Protein AF-A0A256HQ51-F1 (afdb_monomer)

Foldseek 3Di:
DVVVLVVLVVVLVVLVVVLVVVLVVCVVVVNDPVVSVVSNVVSVVVSVVSVVVSVVVVVVVVVVVVVVVVVVVVVVVVVVVVVVVVVVVVVVVVVVVVVVVPPPDDDDDDDPPDPPPPPADDDPWLLVVLLPPDPVCNVVPHDPLSSLLSQCLLVVVPQWDQDPQATKDWLVSSQVSSCVVPVDHDDSVSSVSSLVVNCRRCPPQWDWDADPVRTIMIHGGNVSVVSSVSVVVVVVVVVPPPDDDDDD

Secondary structure (DSSP, 8-state):
-HHHHHHHHHHHHHHHHHHHHHHHHHHHTT--HHHHHHHHHHHHHHHHHHHHHHHHHHHHHHHHHHHHHHHHHHHHHHHHHHHHHHHHHHHHHHHHHHHHTT---S-----------TT-PPP-SHHHHHHHS-GGGHHHHS-HHHHHHHHHHHTHHHHPEEETTEEEEEHHHHHHHHHHHHTSPPPHHHHHHHHHHHHHHHGGGEEEEE-TTS-EEEEE-HHHHHHHHHHHHHHHHTT--S------

Nearest PDB structures (foldseek):
  9bcx-assembly1_8  TM=3.383E-01  e=1.796E-03  Saccharomyces cerevisiae
  8s0f-assembly1_8  TM=5.352E-01  e=5.233E-02  Homo sapiens
  4hqe-assembly1_A  TM=4.756E-01  e=1.406E-01  Staphylococcus aureus
  7d59-assembly1_O  TM=4.057E-01  e=4.004E-01  Homo sapiens

pLDDT: mean 83.26, std 17.02, range [31.86, 96.69]

Mean predicted aligned error: 18.3 Å

Radius of gyration: 31.79 Å; Cα contacts (8 Å, |Δi|>4): 166; chains: 1; bounding box: 75×50×90 Å

Sequence (248 aa):
MREASTATAETTAALETFIETATDALASLGANETTLSEVEAAGDDLVKTVTTQQDRLEELETRVDTLESELKTERETRAKEAAEDRKRLSDLEACVDDDTETADSQPDVETPSDASTLGVEPPQTPLEDVMRVPEHLVEESLTANQQRARFIAKDAHEYTQQVPAGRAIKSSALRRVLAAGEDATIYTETVSRVIDFLDELGQEAVKIRESQQGERVVVFTDAFVKRVVAYQNHRQRNTVVTEGGVTG

Structure (mmCIF, N/CA/C/O backbone):
data_AF-A0A256HQ51-F1
#
_entry.id   AF-A0A256HQ51-F1
#
loop_
_atom_site.group_PDB
_atom_site.id
_atom_site.type_symbol
_atom_site.label_atom_id
_atom_site.label_alt_id
_atom_site.label_comp_id
_atom_site.label_asym_id
_atom_site.label_entity_id
_atom_site.label_seq_id
_atom_site.pdbx_PDB_ins_code
_atom_site.Cartn_x
_atom_site.Cartn_y
_atom_site.Cartn_z
_atom_site.occupancy
_atom_site.B_iso_or_equiv
_atom_site.auth_seq_id
_atom_site.auth_comp_id
_atom_site.auth_asym_id
_atom_site.auth_atom_id
_atom_site.pdbx_PDB_model_num
ATOM 1 N N . MET A 1 1 ? 4.760 17.618 21.877 1.00 52.81 1 MET A N 1
ATOM 2 C CA . MET A 1 1 ? 5.258 16.675 22.901 1.00 52.81 1 MET A CA 1
ATOM 3 C C . MET A 1 1 ? 4.769 16.934 24.325 1.00 52.81 1 MET A C 1
ATOM 5 O O . MET A 1 1 ? 3.863 16.226 24.737 1.00 52.81 1 MET A O 1
ATOM 9 N N . ARG A 1 2 ? 5.280 17.915 25.096 1.00 57.88 2 ARG A N 1
ATOM 10 C CA . ARG A 1 2 ? 4.851 18.064 26.510 1.00 57.88 2 ARG A CA 1
ATOM 11 C C . ARG A 1 2 ? 3.357 18.358 26.658 1.00 57.88 2 ARG A C 1
ATOM 13 O O . ARG A 1 2 ? 2.746 17.792 27.548 1.00 57.88 2 ARG A O 1
ATOM 20 N N . GLU A 1 3 ? 2.787 19.174 25.771 1.00 61.06 3 GLU A N 1
ATOM 21 C CA . GLU A 1 3 ? 1.383 19.619 25.835 1.00 61.06 3 GLU A CA 1
ATOM 22 C C . GLU A 1 3 ? 0.355 18.525 25.502 1.00 61.06 3 GLU A C 1
ATOM 24 O O . GLU A 1 3 ? -0.687 18.472 26.138 1.00 61.06 3 GLU A O 1
ATOM 29 N N . ALA A 1 4 ? 0.639 17.615 24.562 1.00 61.59 4 ALA A N 1
ATOM 30 C CA . ALA A 1 4 ? -0.300 16.542 24.205 1.00 61.59 4 ALA A CA 1
ATOM 31 C C . ALA A 1 4 ? -0.326 15.427 25.265 1.00 61.59 4 ALA A C 1
ATOM 33 O O . ALA A 1 4 ? -1.396 14.994 25.688 1.00 61.59 4 ALA A O 1
ATOM 34 N N . SER A 1 5 ? 0.847 15.021 25.762 1.00 68.81 5 SER A N 1
ATOM 35 C CA . SER A 1 5 ? 0.950 14.037 26.848 1.00 68.81 5 SER A CA 1
ATOM 36 C C . SER A 1 5 ? 0.381 14.595 28.168 1.00 68.81 5 SER A C 1
ATOM 38 O O . SER A 1 5 ? -0.335 13.893 28.878 1.00 68.81 5 SER A O 1
ATOM 40 N N . THR A 1 6 ? 0.567 15.895 28.457 1.00 77.00 6 THR A N 1
ATOM 41 C CA . THR A 1 6 ? -0.081 16.540 29.623 1.00 77.00 6 THR A CA 1
ATOM 42 C C . THR A 1 6 ? -1.589 16.695 29.462 1.00 77.00 6 THR A C 1
ATOM 44 O O . THR A 1 6 ? -2.307 16.360 30.397 1.00 77.00 6 THR A O 1
ATOM 47 N N . ALA A 1 7 ? -2.092 17.099 28.293 1.00 80.69 7 ALA A N 1
ATOM 48 C CA . ALA A 1 7 ? -3.534 17.187 28.053 1.00 80.69 7 ALA A CA 1
ATOM 49 C C . ALA A 1 7 ? -4.235 15.825 28.207 1.00 80.69 7 ALA A C 1
ATOM 51 O O . ALA A 1 7 ? -5.356 15.745 28.709 1.00 80.69 7 ALA A O 1
ATOM 52 N N . THR A 1 8 ? -3.570 14.738 27.813 1.00 80.75 8 THR A N 1
ATOM 53 C CA . THR A 1 8 ? -4.135 13.385 27.921 1.00 80.75 8 THR A CA 1
ATOM 54 C C . THR A 1 8 ? -4.097 12.878 29.364 1.00 80.75 8 THR A C 1
ATOM 56 O O . THR A 1 8 ? -5.097 12.354 29.847 1.00 80.75 8 THR A O 1
ATOM 59 N N . ALA A 1 9 ? -3.014 13.145 30.101 1.00 84.00 9 ALA A N 1
ATOM 60 C CA . ALA A 1 9 ? -2.943 12.868 31.537 1.00 84.00 9 ALA A CA 1
ATOM 61 C C . ALA A 1 9 ? -4.000 13.654 32.339 1.00 84.00 9 ALA A C 1
ATOM 63 O O . ALA A 1 9 ? -4.650 13.097 33.223 1.00 84.00 9 ALA A O 1
ATOM 64 N N . GLU A 1 10 ? -4.224 14.927 31.998 1.00 88.56 10 GLU A N 1
ATOM 65 C CA . GLU A 1 10 ? -5.300 15.744 32.572 1.00 88.56 10 GLU A CA 1
ATOM 66 C C . GLU A 1 10 ? -6.687 15.174 32.243 1.00 88.56 10 GLU A C 1
ATOM 68 O O . GLU A 1 10 ? -7.572 15.171 33.096 1.00 88.56 10 GLU A O 1
ATOM 73 N N . THR A 1 11 ? -6.867 14.633 31.035 1.00 89.69 11 THR A N 1
ATOM 74 C CA . THR A 1 11 ? -8.123 13.996 30.610 1.00 89.69 11 THR A CA 1
ATOM 75 C C . THR A 1 11 ? -8.395 12.708 31.390 1.00 89.69 11 THR A C 1
ATOM 77 O O . THR A 1 11 ? -9.522 12.497 31.834 1.00 89.69 11 THR A O 1
ATOM 80 N N . THR A 1 12 ? -7.377 11.872 31.611 1.00 91.50 12 THR A N 1
ATOM 81 C CA . THR A 1 12 ? -7.491 10.649 32.422 1.00 91.50 12 THR A CA 1
ATOM 82 C C . THR A 1 12 ? -7.834 10.978 33.875 1.00 91.50 12 THR A C 1
ATOM 84 O O . THR A 1 12 ? -8.784 10.420 34.416 1.00 91.50 12 THR A O 1
ATOM 87 N N . ALA A 1 13 ? -7.154 11.959 34.478 1.00 90.81 13 ALA A N 1
ATOM 88 C CA . ALA A 1 13 ? -7.452 12.401 35.842 1.00 90.81 13 ALA A CA 1
ATOM 89 C C . ALA A 1 13 ? -8.869 13.001 35.973 1.00 90.81 13 ALA A C 1
ATOM 91 O O . ALA A 1 13 ? -9.568 12.777 36.966 1.00 90.81 13 ALA A O 1
ATOM 92 N N . ALA A 1 14 ? -9.324 13.748 34.961 1.00 93.94 14 ALA A N 1
ATOM 93 C CA . ALA A 1 14 ? -10.685 14.277 34.914 1.00 93.94 14 ALA A CA 1
ATOM 94 C C . ALA A 1 14 ? -11.739 13.165 34.775 1.00 93.94 14 ALA A C 1
ATOM 96 O O . ALA A 1 14 ? -12.806 13.263 35.380 1.00 93.94 14 ALA A O 1
ATOM 97 N N . LEU A 1 15 ? -11.441 12.108 34.013 1.00 93.56 15 LEU A N 1
ATOM 98 C CA . LEU A 1 15 ? -12.295 10.926 33.872 1.00 93.56 15 LEU A CA 1
ATOM 99 C C . LEU A 1 15 ? -12.430 10.165 35.190 1.00 93.56 15 LEU A C 1
ATOM 101 O O . LEU A 1 15 ? -13.552 9.875 35.592 1.00 93.56 15 LEU A O 1
ATOM 105 N N . GLU A 1 16 ? -11.323 9.904 35.883 1.00 93.38 16 GLU A N 1
ATOM 106 C CA . GLU A 1 16 ? -11.327 9.248 37.198 1.00 93.38 16 GLU A CA 1
ATOM 107 C C . GLU A 1 16 ? -12.164 10.043 38.210 1.00 93.38 16 GLU A C 1
ATOM 109 O O . GLU A 1 16 ? -13.066 9.498 38.845 1.00 93.38 16 GLU A O 1
ATOM 114 N N . THR A 1 17 ? -11.957 11.364 38.264 1.00 96.06 17 THR A N 1
ATOM 115 C CA . THR A 1 17 ? -12.738 12.266 39.128 1.00 96.06 17 THR A CA 1
ATOM 116 C C . THR A 1 17 ? -14.229 12.252 38.769 1.00 96.06 17 THR A C 1
ATOM 118 O O . THR A 1 17 ? -15.096 12.298 39.645 1.00 96.06 17 THR A O 1
ATOM 121 N N . PHE A 1 18 ? -14.556 12.204 37.474 1.00 95.94 18 PHE A N 1
ATOM 122 C CA . PHE A 1 18 ? -15.938 12.134 37.005 1.00 95.94 18 PHE A CA 1
ATOM 123 C C . PHE A 1 18 ? -16.608 10.817 37.402 1.00 95.94 18 PHE A C 1
ATOM 125 O O . PHE A 1 18 ? -17.752 10.849 37.850 1.00 95.94 18 PHE A O 1
ATOM 132 N N . ILE A 1 19 ? -15.909 9.687 37.264 1.00 95.00 19 ILE A N 1
ATOM 133 C CA . ILE A 1 19 ? -16.411 8.361 37.648 1.00 95.00 19 ILE A CA 1
ATOM 134 C C . ILE A 1 19 ? -16.698 8.336 39.149 1.00 95.00 19 ILE A C 1
ATOM 136 O O . ILE A 1 19 ? -17.813 7.996 39.534 1.00 95.00 19 ILE A O 1
ATOM 140 N N . GLU A 1 20 ? -15.757 8.793 39.978 1.00 94.69 20 GLU A N 1
ATOM 141 C CA . GLU A 1 20 ? -15.936 8.881 41.434 1.00 94.69 20 GLU A CA 1
ATOM 142 C C . GLU A 1 20 ? -17.155 9.749 41.793 1.00 94.69 20 GLU A C 1
ATOM 144 O O . GLU A 1 20 ? -18.063 9.310 42.500 1.00 94.69 20 GLU A O 1
ATOM 149 N N . THR A 1 21 ? -17.260 10.943 41.196 1.00 96.69 21 THR A N 1
ATOM 150 C CA . THR A 1 21 ? -18.388 11.861 41.436 1.00 96.69 21 THR A CA 1
ATOM 151 C C . THR A 1 21 ? -19.729 11.270 40.980 1.00 96.69 21 THR A C 1
ATOM 153 O O . THR A 1 21 ? -20.758 11.469 41.631 1.00 96.69 21 THR A O 1
ATOM 156 N N . ALA A 1 22 ? -19.750 10.566 39.847 1.00 94.06 22 ALA A N 1
ATOM 157 C CA . ALA A 1 22 ? -20.955 9.944 39.308 1.00 94.06 22 ALA A CA 1
ATOM 158 C C . ALA A 1 22 ? -21.416 8.766 40.177 1.00 94.06 22 ALA A C 1
ATOM 160 O O . ALA A 1 22 ? -22.611 8.656 40.464 1.00 94.06 22 ALA A O 1
ATOM 161 N N . THR A 1 23 ? -20.485 7.928 40.636 1.00 94.31 23 THR A N 1
ATOM 162 C CA . THR A 1 23 ? -20.762 6.810 41.545 1.00 94.31 23 THR A CA 1
ATOM 163 C C . THR A 1 23 ? -21.282 7.317 42.893 1.00 94.31 23 THR A C 1
ATOM 165 O O . THR A 1 23 ? -22.325 6.849 43.355 1.00 94.31 23 THR A O 1
ATOM 168 N N . ASP A 1 24 ? -20.661 8.349 43.471 1.00 94.81 24 ASP A N 1
ATOM 169 C CA . ASP A 1 24 ? -21.122 8.987 44.712 1.00 94.81 24 ASP A CA 1
ATOM 170 C C . ASP A 1 24 ? -22.529 9.589 44.573 1.00 94.81 24 ASP A C 1
ATOM 172 O O . ASP A 1 24 ? -23.397 9.418 45.439 1.00 94.81 24 ASP A O 1
ATOM 176 N N . ALA A 1 25 ? -22.795 10.273 43.456 1.00 95.69 25 ALA A N 1
ATOM 177 C CA . ALA A 1 25 ? -24.109 10.837 43.174 1.00 95.69 25 ALA A CA 1
ATOM 178 C C . ALA A 1 25 ? -25.178 9.738 43.056 1.00 95.69 25 ALA A C 1
ATOM 180 O O . ALA A 1 25 ? -26.259 9.865 43.639 1.00 95.69 25 ALA A O 1
ATOM 181 N N . LEU A 1 26 ? -24.879 8.637 42.362 1.00 94.31 26 LEU A N 1
ATOM 182 C CA . LEU A 1 26 ? -25.780 7.489 42.243 1.00 94.31 26 LEU A CA 1
ATOM 183 C C . LEU A 1 26 ? -26.037 6.819 43.598 1.00 94.31 26 LEU A C 1
ATOM 185 O O . LEU A 1 26 ? -27.187 6.489 43.904 1.00 94.31 26 LEU A O 1
ATOM 189 N N . ALA A 1 27 ? -25.009 6.686 44.438 1.00 94.56 27 ALA A N 1
ATOM 190 C CA . ALA A 1 27 ? -25.147 6.145 45.785 1.00 94.56 27 ALA A CA 1
ATOM 191 C C . ALA A 1 27 ? -26.074 7.023 46.644 1.00 94.56 27 ALA A C 1
ATOM 193 O O . ALA A 1 27 ? -26.968 6.513 47.321 1.00 94.56 27 ALA A O 1
ATOM 194 N N . SER A 1 28 ? -25.942 8.352 46.547 1.00 95.94 28 SER A N 1
ATOM 195 C CA . SER A 1 28 ? -26.803 9.306 47.265 1.00 95.94 28 SER A CA 1
ATOM 196 C C . SER A 1 28 ? -28.280 9.249 46.841 1.00 95.94 28 SER A C 1
ATOM 198 O O . SER A 1 28 ? -29.172 9.535 47.643 1.00 95.94 28 SER A O 1
ATOM 200 N N . LEU A 1 29 ? -28.549 8.837 45.598 1.00 96.56 29 LEU A N 1
ATOM 201 C CA . LEU A 1 29 ? -29.894 8.653 45.045 1.00 96.56 29 LEU A CA 1
ATOM 202 C C . LEU A 1 29 ? -30.492 7.272 45.361 1.00 96.56 29 LEU A C 1
ATOM 204 O O . LEU A 1 29 ? -31.630 6.998 44.975 1.00 96.56 29 LEU A O 1
ATOM 208 N N . GLY A 1 30 ? -29.756 6.411 46.069 1.00 95.62 30 GLY A N 1
ATOM 209 C CA . GLY A 1 30 ? -30.204 5.071 46.436 1.00 95.62 30 GLY A CA 1
ATOM 210 C C . GLY A 1 30 ? -30.143 4.067 45.285 1.00 95.62 30 GLY A C 1
ATOM 211 O O . GLY A 1 30 ? -30.943 3.129 45.259 1.00 95.62 30 GLY A O 1
ATOM 212 N N . ALA A 1 31 ? -29.227 4.256 44.327 1.00 95.31 31 ALA A N 1
ATOM 213 C CA . ALA A 1 31 ? -28.924 3.225 43.339 1.00 95.31 31 ALA A CA 1
ATOM 214 C C . ALA A 1 31 ? -28.497 1.924 44.040 1.00 95.31 31 ALA A C 1
ATOM 216 O O . ALA A 1 31 ? -27.878 1.945 45.106 1.00 95.31 31 ALA A O 1
ATOM 217 N N . ASN A 1 32 ? -28.855 0.779 43.456 1.00 96.12 32 ASN A N 1
ATOM 218 C CA . ASN A 1 32 ? -28.445 -0.508 44.008 1.00 96.12 32 ASN A CA 1
ATOM 219 C C . ASN A 1 32 ? -26.954 -0.773 43.725 1.00 96.12 32 ASN A C 1
ATOM 221 O O . ASN A 1 32 ? -26.361 -0.194 42.815 1.00 96.12 32 ASN A O 1
ATOM 225 N N . GLU A 1 33 ? -26.362 -1.678 44.500 1.00 94.38 33 GLU A N 1
ATOM 226 C CA . GLU A 1 33 ? -24.937 -2.023 44.416 1.00 94.38 33 GLU A CA 1
ATOM 227 C C . GLU A 1 33 ? -24.536 -2.556 43.030 1.00 94.38 33 GLU A C 1
ATOM 229 O O . GLU A 1 33 ? -23.438 -2.284 42.555 1.00 94.38 33 GLU A O 1
ATOM 234 N N . THR A 1 34 ? -25.450 -3.240 42.332 1.00 96.06 34 THR A N 1
ATOM 235 C CA . THR A 1 34 ? -25.226 -3.708 40.957 1.00 96.06 34 THR A CA 1
ATOM 236 C C . THR A 1 34 ? -25.018 -2.541 39.992 1.00 96.06 34 THR A C 1
ATOM 238 O O . THR A 1 34 ? -24.062 -2.555 39.227 1.00 96.06 34 THR A O 1
ATOM 241 N N . THR A 1 35 ? -25.857 -1.505 40.053 1.00 94.31 35 THR A N 1
ATOM 242 C CA . THR A 1 35 ? -25.734 -0.323 39.189 1.00 94.31 35 THR A CA 1
ATOM 243 C C . THR A 1 35 ? -24.468 0.476 39.493 1.00 94.31 35 THR A C 1
ATOM 245 O O . THR A 1 35 ? -23.834 0.966 38.565 1.00 94.31 35 THR A O 1
ATOM 248 N N . LEU A 1 36 ? -24.073 0.588 40.766 1.00 94.44 36 LEU A N 1
ATOM 249 C CA . LEU A 1 36 ? -22.817 1.251 41.140 1.00 94.44 36 LEU A CA 1
ATOM 250 C C . LEU A 1 36 ? -21.605 0.493 40.586 1.00 94.44 36 LEU A C 1
ATOM 252 O O . LEU A 1 36 ? -20.754 1.093 39.937 1.00 94.44 36 LEU A O 1
ATOM 256 N N . SER A 1 37 ? -21.587 -0.832 40.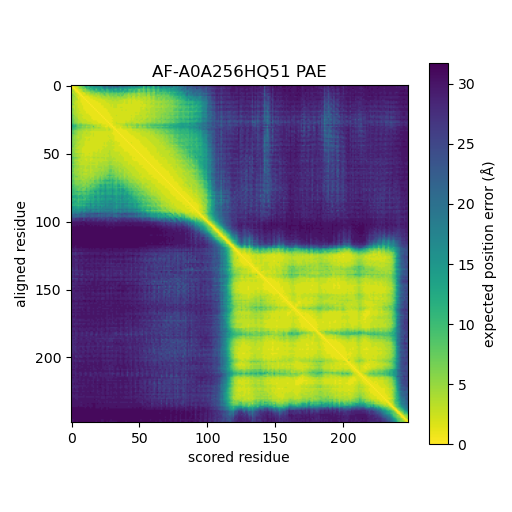752 1.00 94.94 37 SER A N 1
ATOM 257 C CA . SER A 1 37 ? -20.504 -1.682 40.252 1.00 94.94 37 SER A CA 1
ATOM 258 C C . SER A 1 37 ? -20.407 -1.679 38.722 1.00 94.94 37 SER A C 1
ATOM 260 O O . SER A 1 37 ? -19.303 -1.672 38.183 1.00 94.94 37 SER A O 1
ATOM 262 N N . GLU A 1 38 ? -21.536 -1.647 38.007 1.00 95.81 38 GLU A N 1
ATOM 263 C CA . GLU A 1 38 ? -21.547 -1.533 36.542 1.00 95.81 38 GLU A CA 1
ATOM 264 C C . GLU A 1 38 ? -20.974 -0.193 36.058 1.00 95.81 38 GLU A C 1
ATOM 266 O O . GLU A 1 38 ? -20.250 -0.163 35.063 1.00 95.81 38 GLU A O 1
ATOM 271 N N . VAL A 1 39 ? -21.273 0.908 36.757 1.00 94.50 39 VAL A N 1
ATOM 272 C CA . VAL A 1 39 ? -20.764 2.244 36.411 1.00 94.50 39 VAL A CA 1
ATOM 273 C C . VAL A 1 39 ? -19.272 2.369 36.707 1.00 94.50 39 VAL A C 1
ATOM 275 O O . VAL A 1 39 ? -18.542 2.863 35.850 1.00 94.50 39 VAL A O 1
ATOM 278 N N . GLU A 1 40 ? -18.801 1.875 37.855 1.00 93.56 40 GLU A N 1
ATOM 279 C CA . GLU A 1 40 ? -17.365 1.811 38.159 1.00 93.56 40 GLU A CA 1
ATOM 280 C C . GLU A 1 40 ? -16.617 0.958 37.132 1.00 93.56 40 GLU A C 1
ATOM 282 O O . GLU A 1 40 ? -15.634 1.417 36.559 1.00 93.56 40 GLU A O 1
ATOM 287 N N . ALA A 1 41 ? -17.120 -0.240 36.817 1.00 94.69 41 ALA A N 1
ATOM 288 C CA . ALA A 1 41 ? -16.484 -1.120 35.839 1.00 94.69 41 ALA A CA 1
ATOM 289 C C . ALA A 1 41 ? -16.419 -0.487 34.438 1.00 94.69 41 ALA A C 1
ATOM 291 O O . ALA A 1 41 ? -15.386 -0.553 33.770 1.00 94.69 41 ALA A O 1
ATOM 292 N N . ALA A 1 42 ? -17.502 0.161 33.995 1.00 94.88 42 ALA A N 1
ATOM 293 C CA . ALA A 1 42 ? -17.517 0.883 32.725 1.00 94.88 42 ALA A CA 1
ATOM 294 C C . ALA A 1 42 ? -16.554 2.084 32.731 1.00 94.88 42 ALA A C 1
ATOM 296 O O . ALA A 1 42 ? -15.918 2.370 31.714 1.00 94.88 42 ALA A O 1
ATOM 297 N N . GLY A 1 43 ? -16.433 2.771 33.870 1.00 94.75 43 GLY A N 1
ATOM 298 C CA . GLY A 1 43 ? -15.472 3.846 34.085 1.00 94.75 43 GLY A CA 1
ATOM 299 C C . GLY A 1 43 ? -14.025 3.365 33.980 1.00 94.75 43 GLY A C 1
ATOM 300 O O . GLY A 1 43 ? -13.250 3.918 33.199 1.00 94.75 43 GLY A O 1
ATOM 301 N N . ASP A 1 44 ? -13.686 2.291 34.689 1.00 93.00 44 ASP A N 1
ATOM 302 C CA . ASP A 1 44 ? -12.359 1.670 34.662 1.00 93.00 44 ASP A CA 1
ATOM 303 C C . ASP A 1 44 ? -11.963 1.226 33.252 1.00 93.00 44 ASP A C 1
ATOM 305 O O . ASP A 1 44 ? -10.825 1.418 32.818 1.00 93.00 44 ASP A O 1
ATOM 309 N N . ASP A 1 45 ? -12.893 0.630 32.506 1.00 95.81 45 ASP A N 1
ATOM 310 C CA . ASP A 1 45 ? -12.638 0.196 31.134 1.00 95.81 45 ASP A CA 1
ATOM 311 C C . ASP A 1 45 ? -12.438 1.380 30.177 1.00 95.81 45 ASP A C 1
ATOM 313 O O . ASP A 1 45 ? -11.599 1.312 29.267 1.00 95.81 45 ASP A O 1
ATOM 317 N N . LEU A 1 46 ? -13.140 2.493 30.402 1.00 94.38 46 LEU A N 1
ATOM 318 C CA . LEU A 1 46 ? -12.923 3.726 29.651 1.00 94.38 46 LEU A CA 1
ATOM 319 C C . LEU A 1 46 ? -11.547 4.331 29.958 1.00 94.38 46 LEU A C 1
ATOM 321 O O . LEU A 1 46 ? -10.820 4.669 29.022 1.00 94.38 46 LEU A O 1
ATOM 325 N N . VAL A 1 47 ? -11.154 4.396 31.234 1.00 94.12 47 VAL A N 1
ATOM 326 C CA . VAL A 1 47 ? -9.825 4.863 31.664 1.00 94.12 47 VAL A CA 1
ATOM 327 C C . VAL A 1 47 ? -8.724 4.015 31.024 1.00 94.12 47 VAL A C 1
ATOM 329 O O . VAL A 1 47 ? -7.830 4.565 30.382 1.00 94.12 47 VAL A O 1
ATOM 332 N N . LYS A 1 48 ? -8.827 2.679 31.083 1.00 93.56 48 LYS A N 1
ATOM 333 C CA . LYS A 1 48 ? -7.880 1.762 30.414 1.00 93.56 48 LYS A CA 1
ATOM 334 C C . LYS A 1 48 ? -7.800 1.991 28.907 1.00 93.56 48 LYS A C 1
ATOM 336 O O . LYS A 1 48 ? -6.728 1.881 28.312 1.00 93.56 48 LYS A O 1
ATOM 341 N N . THR A 1 49 ? -8.933 2.267 28.264 1.00 93.75 49 THR A N 1
ATOM 342 C CA . THR A 1 49 ? -8.971 2.505 26.817 1.00 93.75 49 THR A CA 1
ATOM 343 C C . THR A 1 49 ? -8.250 3.800 26.463 1.00 93.75 49 THR A C 1
ATOM 345 O O . THR A 1 49 ? -7.461 3.815 25.519 1.00 93.75 49 THR A O 1
ATOM 348 N N . VAL A 1 50 ? -8.491 4.870 27.224 1.00 92.88 50 VAL A N 1
ATOM 349 C CA . VAL A 1 50 ? -7.853 6.175 27.014 1.00 92.88 50 VAL A CA 1
ATOM 350 C C . VAL A 1 50 ? -6.345 6.087 27.240 1.00 92.88 50 VAL A C 1
ATOM 352 O O . VAL A 1 50 ? -5.589 6.549 26.390 1.00 92.88 50 VAL A O 1
ATOM 355 N N . THR A 1 51 ? -5.891 5.418 28.303 1.00 89.50 51 THR A N 1
ATOM 356 C CA . THR A 1 51 ? -4.453 5.227 28.562 1.00 89.50 51 THR A CA 1
ATOM 357 C C . THR A 1 51 ? -3.783 4.373 27.486 1.00 89.50 51 THR A C 1
ATOM 359 O O . THR A 1 51 ? -2.748 4.755 26.952 1.00 89.50 51 THR A O 1
ATOM 362 N N . THR A 1 52 ? -4.421 3.285 27.047 1.00 91.81 52 THR A N 1
ATOM 363 C CA . THR A 1 52 ? -3.903 2.459 25.938 1.00 91.81 52 THR A CA 1
ATOM 364 C C . THR A 1 52 ? -3.800 3.253 24.630 1.00 91.81 52 THR A C 1
ATOM 366 O O . THR A 1 52 ? -2.862 3.079 23.849 1.00 91.81 52 THR A O 1
ATOM 369 N N . GLN A 1 53 ? -4.782 4.114 24.347 1.00 91.38 53 GLN A N 1
ATOM 370 C CA . GLN A 1 53 ? -4.743 4.981 23.169 1.00 91.38 53 GLN A CA 1
ATOM 371 C C . GLN A 1 53 ? -3.643 6.035 23.279 1.00 91.38 53 GLN A C 1
ATOM 373 O O . GLN A 1 53 ? -2.995 6.314 22.272 1.00 91.38 53 GLN A O 1
ATOM 378 N N . GLN A 1 54 ? -3.408 6.574 24.476 1.00 89.69 54 GLN A N 1
ATOM 379 C CA . GLN A 1 54 ? -2.306 7.491 24.741 1.00 89.69 54 GLN A CA 1
ATOM 380 C C . GLN A 1 54 ? -0.957 6.831 24.440 1.00 89.69 54 GLN A C 1
ATOM 382 O O . GLN A 1 54 ? -0.202 7.361 23.628 1.00 89.69 54 GLN A O 1
ATOM 387 N N . ASP A 1 55 ? -0.695 5.650 25.003 1.00 87.88 55 ASP A N 1
ATOM 388 C CA . ASP A 1 55 ? 0.565 4.925 24.790 1.00 87.88 55 ASP A CA 1
ATOM 389 C C . ASP A 1 55 ? 0.819 4.675 23.296 1.00 87.88 55 ASP A C 1
ATOM 391 O O . ASP A 1 55 ? 1.917 4.880 22.776 1.00 87.88 55 ASP A O 1
ATOM 395 N N . ARG A 1 56 ? -0.235 4.294 22.564 1.00 91.56 56 ARG A N 1
ATOM 396 C CA . ARG A 1 56 ? -0.156 4.063 21.119 1.00 91.56 56 ARG A CA 1
ATOM 397 C C . ARG A 1 56 ? 0.109 5.344 20.328 1.00 91.56 56 ARG A C 1
ATOM 399 O O . ARG A 1 56 ? 0.784 5.287 19.300 1.00 91.56 56 ARG A O 1
ATOM 406 N N . LEU A 1 57 ? -0.451 6.477 20.749 1.00 89.38 57 LEU A N 1
ATOM 407 C CA . LEU A 1 57 ? -0.188 7.771 20.118 1.00 89.38 57 LEU A CA 1
ATOM 408 C C . LEU A 1 57 ? 1.260 8.208 20.347 1.00 89.38 57 LEU A C 1
ATOM 410 O O . LEU A 1 57 ? 1.904 8.631 19.390 1.00 89.38 57 LEU A O 1
ATOM 414 N N . GLU A 1 58 ? 1.789 8.037 21.560 1.00 87.81 58 GLU A N 1
ATOM 415 C CA . GLU A 1 58 ? 3.188 8.350 21.883 1.00 87.81 58 GLU A CA 1
ATOM 416 C C . GLU A 1 58 ? 4.169 7.464 21.086 1.00 87.81 58 GLU A C 1
ATOM 418 O O . GLU A 1 58 ? 5.169 7.953 20.546 1.00 87.81 58 GLU A O 1
ATOM 423 N N . GLU A 1 59 ? 3.856 6.174 20.921 1.00 89.88 59 GLU A N 1
ATOM 424 C CA . GLU A 1 59 ? 4.624 5.263 20.061 1.00 89.88 59 GLU A CA 1
ATOM 425 C C . GLU A 1 59 ? 4.582 5.695 18.584 1.00 89.88 59 GLU A C 1
ATOM 427 O O . GLU A 1 59 ? 5.614 5.732 17.905 1.00 89.88 59 GLU A O 1
ATOM 432 N N . LEU A 1 60 ? 3.394 6.041 18.074 1.00 91.56 60 LEU A N 1
ATOM 433 C CA . LEU A 1 60 ? 3.213 6.493 16.693 1.00 91.56 60 LEU A CA 1
ATOM 434 C C . LEU A 1 60 ? 3.954 7.802 16.415 1.00 91.56 60 LEU A C 1
ATOM 436 O O . LEU A 1 60 ? 4.595 7.903 15.373 1.00 91.56 60 LEU A O 1
ATOM 440 N N . GLU A 1 61 ? 3.898 8.774 17.325 1.00 87.75 61 GLU A N 1
ATOM 441 C CA . GLU A 1 61 ? 4.614 10.051 17.201 1.00 87.75 61 GLU A CA 1
ATOM 442 C C . GLU A 1 61 ? 6.130 9.814 17.171 1.00 87.75 61 GLU A C 1
ATOM 444 O O . GLU A 1 61 ? 6.800 10.253 16.240 1.00 87.75 61 GLU A O 1
ATOM 449 N N . THR A 1 62 ? 6.657 8.992 18.086 1.00 90.94 62 THR A N 1
ATOM 450 C CA . THR A 1 62 ? 8.084 8.615 18.099 1.00 90.94 62 THR A CA 1
ATOM 451 C C . THR A 1 62 ? 8.516 7.968 16.780 1.00 90.94 62 THR A C 1
ATOM 453 O O . THR A 1 62 ? 9.603 8.228 16.251 1.00 90.94 62 THR A O 1
ATOM 456 N N . ARG A 1 63 ? 7.656 7.115 16.215 1.00 92.94 63 ARG A N 1
ATOM 457 C CA . ARG A 1 63 ? 7.908 6.478 14.923 1.00 92.94 63 ARG A CA 1
ATOM 458 C C . ARG A 1 63 ? 7.870 7.481 13.771 1.00 92.94 63 ARG A C 1
ATOM 460 O O . ARG A 1 63 ? 8.684 7.354 12.860 1.00 92.94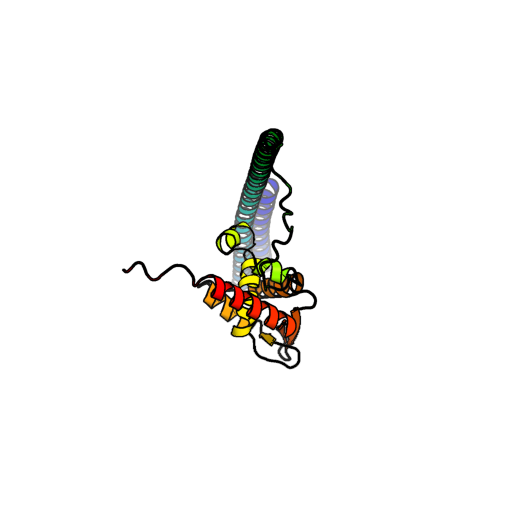 63 ARG A O 1
ATOM 467 N N . VAL A 1 64 ? 6.953 8.448 13.797 1.00 93.12 64 VAL A N 1
ATOM 468 C CA . VAL A 1 64 ? 6.891 9.531 12.804 1.00 93.12 64 VAL A CA 1
ATOM 469 C C . VAL A 1 64 ? 8.173 10.355 12.849 1.00 93.12 64 VAL A C 1
ATOM 471 O O . VAL A 1 64 ? 8.826 10.471 11.816 1.00 93.12 64 VAL A O 1
ATOM 474 N N . ASP A 1 65 ? 8.599 10.811 14.028 1.00 92.62 65 ASP A N 1
ATOM 475 C CA . ASP A 1 65 ? 9.835 11.586 14.197 1.00 92.62 65 ASP A CA 1
ATOM 476 C C . ASP A 1 65 ? 11.064 10.827 13.671 1.00 92.62 65 ASP A C 1
ATOM 478 O O . ASP A 1 65 ? 11.920 11.382 12.975 1.00 92.62 65 ASP A O 1
ATOM 482 N N . THR A 1 66 ? 11.135 9.524 13.960 1.00 93.00 66 THR A N 1
ATOM 483 C CA . THR A 1 66 ? 12.216 8.655 13.472 1.00 93.00 66 THR A CA 1
ATOM 484 C C . THR A 1 66 ? 12.212 8.565 11.946 1.00 93.00 66 THR A C 1
ATOM 486 O O . THR A 1 66 ? 13.244 8.788 11.313 1.00 93.00 66 THR A O 1
ATOM 489 N N . LEU A 1 67 ? 11.052 8.292 11.341 1.00 92.56 67 LEU A N 1
ATOM 490 C CA . LEU A 1 67 ? 10.914 8.179 9.888 1.00 92.56 67 LEU A CA 1
ATOM 491 C C . LEU A 1 67 ? 11.201 9.504 9.175 1.00 92.56 67 LEU A C 1
ATOM 493 O O . LEU A 1 67 ? 11.820 9.508 8.113 1.00 92.56 67 LEU A O 1
ATOM 497 N N . GLU A 1 68 ? 10.778 10.635 9.739 1.00 93.38 68 GLU A N 1
ATOM 498 C CA . GLU A 1 68 ? 11.086 11.957 9.193 1.00 93.38 68 GLU A CA 1
ATOM 499 C C . GLU A 1 68 ? 12.592 12.243 9.225 1.00 93.38 68 GLU A C 1
ATOM 501 O O . GLU A 1 68 ? 13.145 12.762 8.248 1.00 93.38 68 GLU A O 1
ATOM 506 N N . SER A 1 69 ? 13.268 11.854 10.310 1.00 92.38 69 SER A N 1
ATOM 507 C CA . SER A 1 69 ? 14.722 11.958 10.434 1.00 92.38 69 SER A CA 1
ATOM 508 C C . SER A 1 69 ? 15.445 11.089 9.401 1.00 92.38 69 SER A C 1
ATOM 510 O O . SER A 1 69 ? 16.314 11.590 8.687 1.00 92.38 69 SER A O 1
ATOM 512 N N . GLU A 1 70 ? 15.065 9.817 9.265 1.00 92.88 70 GLU A N 1
ATOM 513 C CA . GLU A 1 70 ? 15.631 8.903 8.262 1.00 92.88 70 GLU A CA 1
ATOM 514 C C . GLU A 1 70 ? 15.438 9.435 6.838 1.00 92.88 70 GLU A C 1
ATOM 516 O O . GLU A 1 70 ? 16.378 9.476 6.045 1.00 92.88 70 GLU A O 1
ATOM 521 N N . LEU A 1 71 ? 14.235 9.920 6.523 1.00 92.94 71 LEU A N 1
ATOM 522 C CA . LEU A 1 71 ? 13.905 10.469 5.211 1.00 92.94 71 LEU A CA 1
ATOM 523 C C . LEU A 1 71 ? 14.744 11.716 4.904 1.00 92.94 71 LEU A C 1
ATOM 525 O O . LEU A 1 71 ? 15.229 11.888 3.781 1.00 92.94 71 LEU A O 1
ATOM 529 N N . LYS A 1 72 ? 14.956 12.587 5.895 1.00 94.88 72 LYS A N 1
ATOM 530 C CA . LYS A 1 72 ? 15.849 13.738 5.751 1.00 94.88 72 LYS A CA 1
ATOM 531 C C . LYS A 1 72 ? 17.286 13.295 5.456 1.00 94.88 72 LYS A C 1
ATOM 533 O O . LYS A 1 72 ? 17.880 13.812 4.511 1.00 94.88 72 LYS A O 1
ATOM 538 N N . THR A 1 73 ? 17.816 12.327 6.202 1.00 93.00 73 THR A N 1
ATOM 539 C CA . THR A 1 73 ? 19.165 11.781 5.980 1.00 93.00 73 THR A CA 1
ATOM 540 C C . THR A 1 73 ? 19.311 11.137 4.601 1.00 93.00 73 THR A C 1
ATOM 542 O O . THR A 1 73 ? 20.316 11.358 3.926 1.00 93.00 73 THR A O 1
ATOM 545 N N . GLU A 1 74 ? 18.304 10.402 4.136 1.00 93.31 74 GLU A N 1
ATOM 546 C CA . GLU A 1 74 ? 18.294 9.800 2.798 1.00 93.31 74 GLU A CA 1
ATOM 547 C C . GLU A 1 74 ? 18.318 10.875 1.703 1.00 93.31 74 GLU A C 1
ATOM 549 O O . GLU A 1 74 ? 19.101 10.800 0.757 1.00 93.31 74 GLU A O 1
ATOM 554 N N . ARG A 1 75 ? 17.507 11.934 1.843 1.00 92.69 75 ARG A N 1
ATOM 555 C CA . ARG A 1 75 ? 17.508 13.062 0.896 1.00 92.69 75 ARG A CA 1
ATOM 556 C C . ARG A 1 75 ? 18.858 13.772 0.847 1.00 92.69 75 ARG A C 1
ATOM 558 O O . ARG A 1 75 ? 19.304 14.134 -0.239 1.00 92.69 75 ARG A O 1
ATOM 565 N N . GLU A 1 76 ? 19.496 13.980 1.996 1.00 92.31 76 GLU A N 1
ATOM 566 C CA . GLU A 1 76 ? 20.831 14.582 2.075 1.00 92.31 76 GLU A CA 1
ATOM 567 C C . GLU A 1 76 ? 21.890 13.682 1.424 1.00 92.31 76 GLU A C 1
ATOM 569 O O . GLU A 1 76 ? 22.708 14.167 0.639 1.00 92.31 76 GLU A O 1
ATOM 574 N N . THR A 1 77 ? 21.828 12.373 1.679 1.00 92.38 77 THR A N 1
ATOM 575 C CA . THR A 1 77 ? 22.728 11.380 1.076 1.00 92.38 77 THR A CA 1
ATOM 576 C C . THR A 1 77 ? 22.580 11.361 -0.439 1.00 92.38 77 THR A C 1
ATOM 578 O O . THR A 1 77 ? 23.565 11.571 -1.143 1.00 92.38 77 THR A O 1
ATOM 581 N N . ARG A 1 78 ? 21.353 11.263 -0.962 1.00 89.56 78 ARG A N 1
ATOM 582 C CA . ARG A 1 78 ? 21.123 11.291 -2.414 1.00 89.56 78 ARG A CA 1
ATOM 583 C C . ARG A 1 78 ? 21.525 12.600 -3.063 1.00 89.56 78 ARG A C 1
ATOM 585 O O . ARG A 1 78 ? 22.032 12.596 -4.179 1.00 89.56 78 ARG A O 1
ATOM 592 N N . ALA A 1 79 ? 21.301 13.733 -2.399 1.00 93.12 79 ALA A N 1
ATOM 593 C CA . ALA A 1 79 ? 21.743 15.021 -2.922 1.00 93.12 79 ALA A CA 1
ATOM 594 C C . ALA A 1 79 ? 23.274 15.079 -3.037 1.00 93.12 79 ALA A C 1
ATOM 596 O O . ALA A 1 79 ? 23.795 15.627 -4.012 1.00 93.12 79 ALA A O 1
ATOM 597 N N . LYS A 1 80 ? 23.984 14.494 -2.064 1.00 93.62 80 LYS A N 1
ATOM 598 C CA . LYS A 1 80 ? 25.442 14.380 -2.068 1.00 93.62 80 LYS A CA 1
ATOM 599 C C . LYS A 1 80 ? 25.930 13.426 -3.158 1.00 93.62 80 LYS A C 1
ATOM 601 O O . LYS A 1 80 ? 26.765 13.834 -3.958 1.00 93.62 80 LYS A O 1
ATOM 606 N N . GLU A 1 81 ? 25.378 12.221 -3.240 1.00 92.75 81 GLU A N 1
ATOM 607 C CA . GLU A 1 81 ? 25.716 11.233 -4.275 1.00 92.75 81 GLU A CA 1
ATOM 608 C C . GLU A 1 81 ? 25.465 11.796 -5.675 1.00 92.75 81 GLU A C 1
ATOM 610 O O . GLU A 1 81 ? 26.370 11.827 -6.501 1.00 92.75 81 GLU A O 1
ATOM 615 N N . ALA A 1 82 ? 24.300 12.406 -5.911 1.00 92.62 82 ALA A N 1
ATOM 616 C CA . ALA A 1 82 ? 23.985 13.034 -7.192 1.00 92.62 82 ALA A CA 1
ATOM 617 C C . ALA A 1 82 ? 24.903 14.223 -7.535 1.00 92.62 82 ALA A C 1
ATOM 619 O O . ALA A 1 82 ? 25.028 14.597 -8.704 1.00 92.62 82 ALA A O 1
ATOM 620 N N . ALA A 1 83 ? 25.504 14.890 -6.547 1.00 91.75 83 ALA A N 1
ATOM 621 C CA . ALA A 1 83 ? 26.515 15.917 -6.792 1.00 91.75 83 ALA A CA 1
ATOM 622 C C . ALA A 1 83 ? 27.881 15.297 -7.125 1.00 91.75 83 ALA A C 1
ATOM 624 O O . ALA A 1 83 ? 28.558 15.777 -8.034 1.00 91.75 83 ALA A O 1
ATOM 625 N N . GLU A 1 84 ? 28.270 14.229 -6.426 1.00 92.88 84 GLU A N 1
ATOM 626 C CA . GLU A 1 84 ? 29.503 13.482 -6.695 1.00 92.88 84 GLU A CA 1
ATOM 627 C C . GLU A 1 84 ? 29.473 12.813 -8.073 1.00 92.88 84 GLU A C 1
ATOM 629 O O . GLU A 1 84 ? 30.442 12.926 -8.823 1.00 92.88 84 GLU A O 1
ATOM 634 N N . ASP A 1 85 ? 28.349 12.209 -8.453 1.00 91.31 85 ASP A N 1
ATOM 635 C CA . ASP A 1 85 ? 28.169 11.580 -9.760 1.00 91.31 85 ASP A CA 1
ATOM 636 C C . ASP A 1 85 ? 28.198 12.607 -10.889 1.00 91.31 85 ASP A C 1
ATOM 638 O O . ASP A 1 85 ? 28.903 12.407 -11.876 1.00 91.31 85 ASP A O 1
ATOM 642 N N . ARG A 1 86 ? 27.525 13.757 -10.728 1.00 92.00 86 ARG A N 1
ATOM 643 C CA . ARG A 1 86 ? 27.615 14.862 -11.699 1.00 92.00 86 ARG A CA 1
ATOM 644 C C . ARG A 1 86 ? 29.042 15.370 -11.861 1.00 92.00 86 ARG A C 1
ATOM 646 O O . ARG A 1 86 ? 29.446 15.688 -12.975 1.00 92.00 86 ARG A O 1
ATOM 653 N N . LYS A 1 87 ? 29.809 15.435 -10.771 1.00 92.50 87 LYS A N 1
ATOM 654 C CA . LYS A 1 87 ? 31.223 15.809 -10.835 1.00 92.50 87 LYS A CA 1
ATOM 655 C C . LYS A 1 87 ? 32.036 14.768 -11.605 1.00 92.50 87 LYS A C 1
ATOM 657 O O . LYS A 1 87 ? 32.762 15.142 -12.512 1.00 92.50 87 LYS A O 1
ATOM 662 N N . ARG A 1 88 ? 31.888 13.477 -11.286 1.00 90.06 88 ARG A N 1
ATOM 663 C CA . ARG A 1 88 ? 32.589 12.391 -11.995 1.00 90.06 88 ARG A CA 1
ATOM 664 C C . ARG A 1 88 ? 32.247 12.364 -13.478 1.00 90.06 88 ARG A C 1
ATOM 666 O O . ARG A 1 88 ? 33.139 12.170 -14.291 1.00 90.06 88 ARG A O 1
ATOM 673 N N . LEU A 1 89 ? 30.976 12.567 -13.816 1.00 92.38 89 LEU A N 1
ATOM 674 C CA . LEU A 1 89 ? 30.519 12.634 -15.197 1.00 92.38 89 LEU A CA 1
ATOM 675 C C . LEU A 1 89 ? 31.172 13.812 -15.927 1.00 92.38 89 LEU A C 1
ATOM 677 O O . LEU A 1 89 ? 31.751 13.604 -16.981 1.00 92.38 89 LEU A O 1
ATOM 681 N N . SER A 1 90 ? 31.185 15.003 -15.319 1.00 90.94 90 SER A N 1
ATOM 682 C CA . SER A 1 90 ? 31.869 16.172 -15.886 1.00 90.94 90 SER A CA 1
ATOM 683 C C . SER A 1 90 ? 33.383 15.971 -16.029 1.00 90.94 90 SER A C 1
ATOM 685 O O . SER A 1 90 ? 33.956 16.418 -17.018 1.00 90.94 90 SER A O 1
ATOM 687 N N . ASP A 1 91 ? 34.038 15.319 -15.063 1.00 88.31 91 ASP A N 1
ATOM 688 C CA . ASP A 1 91 ? 35.474 15.017 -15.123 1.00 88.31 91 ASP A CA 1
ATOM 689 C C . ASP A 1 91 ? 35.775 14.003 -16.251 1.00 88.31 91 ASP A C 1
ATOM 691 O O . ASP A 1 91 ? 36.779 14.130 -16.952 1.00 88.31 91 ASP A O 1
ATOM 695 N N . LEU A 1 92 ? 34.897 13.011 -16.455 1.00 87.81 92 LEU A N 1
ATOM 696 C CA . LEU A 1 92 ? 34.995 12.046 -17.555 1.00 87.81 92 LEU A CA 1
ATOM 697 C C . LEU A 1 92 ? 34.735 12.695 -18.916 1.00 87.81 92 LEU A C 1
ATOM 699 O O . LEU A 1 92 ? 35.482 12.427 -19.850 1.00 87.81 92 LEU A O 1
ATOM 703 N N . GLU A 1 93 ? 33.717 13.549 -19.028 1.00 85.81 93 GLU A N 1
ATOM 704 C CA . GLU A 1 93 ? 33.428 14.313 -20.249 1.00 85.81 93 GLU A CA 1
ATOM 705 C C . GLU A 1 93 ? 34.629 15.183 -20.644 1.00 85.81 93 GLU A C 1
ATOM 707 O O . GLU A 1 93 ? 35.063 15.132 -21.789 1.00 85.81 93 GLU A O 1
ATOM 712 N N . ALA A 1 94 ? 35.245 15.885 -19.686 1.00 82.81 94 ALA A N 1
ATOM 713 C CA . ALA A 1 94 ? 36.448 16.676 -19.942 1.00 82.81 94 ALA A CA 1
ATOM 714 C C . ALA A 1 94 ? 37.654 15.821 -20.381 1.00 82.81 94 ALA A C 1
ATOM 716 O O . ALA A 1 94 ? 38.431 16.253 -21.227 1.00 82.81 94 ALA A O 1
ATOM 717 N N . CYS A 1 95 ? 37.819 14.615 -19.826 1.00 77.81 95 CYS A N 1
ATOM 718 C CA . CYS A 1 95 ? 38.878 13.689 -20.239 1.00 77.81 95 CYS A CA 1
ATOM 719 C C . CYS A 1 95 ? 38.653 13.154 -21.661 1.00 77.81 95 CYS A C 1
ATOM 721 O O . CYS A 1 95 ? 39.606 13.031 -22.424 1.00 77.81 95 CYS A O 1
ATOM 723 N N . VAL A 1 96 ? 37.403 12.843 -22.018 1.00 76.81 96 VAL A N 1
ATOM 724 C CA . VAL A 1 96 ? 37.042 12.399 -23.371 1.00 76.81 96 VAL A CA 1
ATOM 725 C C . VAL A 1 96 ? 37.274 13.518 -24.384 1.00 76.81 96 VAL A C 1
ATOM 727 O O . VAL A 1 96 ? 37.837 13.251 -25.441 1.00 76.81 96 VAL A O 1
ATOM 730 N N . ASP A 1 97 ? 36.907 14.760 -24.057 1.00 69.31 97 ASP A N 1
ATOM 731 C CA . ASP A 1 97 ? 37.155 15.908 -24.935 1.00 69.31 97 ASP A CA 1
ATOM 732 C C . ASP A 1 97 ? 38.667 16.131 -25.173 1.00 69.31 97 ASP A C 1
ATOM 734 O O . ASP A 1 97 ? 39.081 16.327 -26.317 1.00 69.31 97 ASP A O 1
ATOM 738 N N . ASP A 1 98 ? 39.514 16.008 -24.142 1.00 61.00 98 ASP A N 1
ATOM 739 C CA . ASP A 1 98 ? 40.982 16.149 -24.263 1.00 61.00 98 ASP A CA 1
ATOM 740 C C . ASP A 1 98 ? 41.619 15.009 -25.097 1.00 61.00 98 ASP A C 1
ATOM 742 O O . ASP A 1 98 ? 42.497 15.242 -25.933 1.00 61.00 98 ASP A O 1
ATOM 746 N N . ASP A 1 99 ? 41.113 13.775 -24.965 1.00 57.25 99 ASP A N 1
ATOM 747 C CA . ASP A 1 99 ? 41.525 12.635 -25.800 1.00 57.25 99 ASP A CA 1
ATOM 748 C C . ASP A 1 99 ? 41.040 12.765 -27.263 1.00 57.25 99 ASP A C 1
ATOM 750 O O . ASP A 1 99 ? 41.658 12.211 -28.178 1.00 57.25 99 ASP A O 1
ATOM 754 N N . THR A 1 100 ? 39.972 13.530 -27.529 1.00 52.75 100 THR A N 1
ATOM 755 C CA . THR A 1 100 ? 39.509 13.800 -28.904 1.00 52.75 100 THR A CA 1
ATOM 756 C C . THR A 1 100 ? 40.291 14.895 -29.632 1.00 52.75 100 THR A C 1
ATOM 758 O O . THR A 1 100 ? 40.341 14.859 -30.862 1.00 52.75 100 THR A O 1
ATOM 761 N N . GLU A 1 101 ? 40.992 15.802 -28.936 1.00 50.75 101 GLU A N 1
ATOM 762 C CA . GLU A 1 101 ? 41.874 16.788 -29.594 1.00 50.75 101 GLU A CA 1
ATOM 763 C C . GLU A 1 101 ? 43.211 16.190 -30.088 1.00 50.75 101 GLU A C 1
ATOM 765 O O . GLU A 1 101 ? 43.916 16.815 -30.883 1.00 50.75 101 GLU A O 1
ATOM 770 N N . THR A 1 102 ? 43.562 14.955 -29.703 1.00 47.34 102 THR A N 1
ATOM 771 C CA . THR A 1 102 ? 44.757 14.247 -30.217 1.00 47.34 102 THR A CA 1
ATOM 772 C C . THR A 1 102 ? 44.467 13.200 -31.298 1.00 47.34 102 THR A C 1
ATOM 774 O O . THR A 1 102 ? 45.401 12.589 -31.825 1.00 47.34 102 THR A O 1
ATOM 777 N N . ALA A 1 103 ? 43.206 13.039 -31.709 1.00 44.97 103 ALA A N 1
ATOM 778 C CA . ALA A 1 103 ? 42.785 12.088 -32.739 1.00 44.97 103 ALA A CA 1
ATOM 779 C C . ALA A 1 103 ? 42.505 12.744 -34.107 1.00 44.97 103 ALA A C 1
ATOM 781 O O . ALA A 1 103 ? 41.690 12.253 -34.883 1.00 44.97 103 ALA A O 1
ATOM 782 N N . ASP A 1 104 ? 43.197 13.832 -34.449 1.00 42.75 104 ASP A N 1
ATOM 783 C CA . ASP A 1 104 ? 43.085 14.455 -35.771 1.00 42.75 104 ASP A CA 1
ATOM 784 C C . ASP A 1 104 ? 44.032 13.769 -36.771 1.00 42.75 104 ASP A C 1
ATOM 786 O O . ASP A 1 104 ? 45.104 14.281 -37.092 1.00 42.75 104 ASP A O 1
ATOM 790 N N . SER A 1 105 ? 43.693 12.538 -37.185 1.00 47.50 105 SER A N 1
ATOM 791 C CA . SER A 1 105 ? 44.096 11.899 -38.458 1.00 47.50 105 SER A CA 1
ATOM 792 C C . SER A 1 105 ? 43.671 10.426 -38.508 1.00 47.50 105 SER A C 1
ATOM 794 O O . SER A 1 105 ? 44.498 9.542 -38.302 1.00 47.50 105 SER A O 1
ATOM 796 N N . GLN A 1 106 ? 42.421 10.135 -38.872 1.00 39.81 106 GLN A N 1
ATOM 797 C CA . GLN A 1 106 ? 42.081 8.961 -39.692 1.00 39.81 106 GLN A CA 1
ATOM 798 C C . GLN A 1 106 ? 40.690 9.143 -40.333 1.00 39.81 106 GLN A C 1
ATOM 800 O O . GLN A 1 106 ? 39.852 9.839 -39.769 1.00 39.81 106 GLN A O 1
ATOM 805 N N . PRO A 1 107 ? 40.469 8.616 -41.553 1.00 41.91 107 PRO A N 1
ATOM 806 C CA . PRO A 1 107 ? 39.389 9.058 -42.427 1.00 41.91 107 PRO A CA 1
ATOM 807 C C . PRO A 1 107 ? 38.027 8.534 -41.972 1.00 41.91 107 PRO A C 1
ATOM 809 O O . PRO A 1 107 ? 37.942 7.425 -41.445 1.00 41.91 10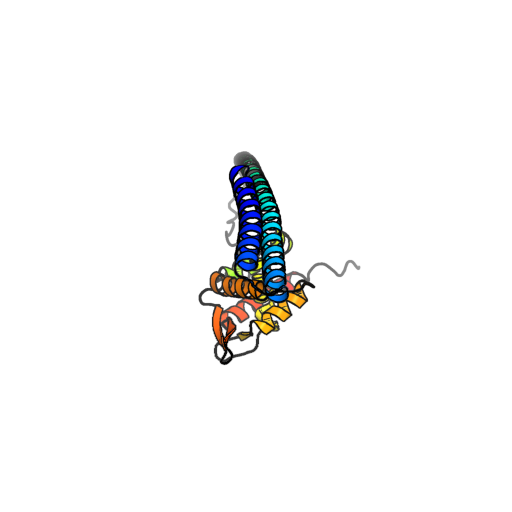7 PRO A O 1
ATOM 812 N N . ASP A 1 108 ? 36.998 9.339 -42.256 1.00 44.53 108 ASP A N 1
ATOM 813 C CA . ASP A 1 108 ? 35.565 9.056 -42.136 1.00 44.53 108 ASP A CA 1
ATOM 814 C C . ASP A 1 108 ? 35.232 7.564 -42.240 1.00 44.53 108 ASP A C 1
ATOM 816 O O . ASP A 1 108 ? 35.188 6.974 -43.324 1.00 44.53 108 ASP A O 1
ATOM 820 N N . VAL A 1 109 ? 34.935 6.966 -41.090 1.00 39.12 109 VAL A N 1
ATOM 821 C CA . VAL A 1 109 ? 34.023 5.833 -41.031 1.00 39.12 109 VAL A CA 1
ATOM 822 C C . VAL A 1 109 ? 32.742 6.395 -40.450 1.00 39.12 109 VAL A C 1
ATOM 824 O O . VAL A 1 109 ? 32.675 6.715 -39.267 1.00 39.12 109 VAL A O 1
ATOM 827 N N . GLU A 1 110 ? 31.749 6.565 -41.318 1.00 40.16 110 GLU A N 1
ATOM 828 C CA . GLU A 1 110 ? 30.369 6.858 -40.953 1.00 40.16 110 GLU A CA 1
ATOM 829 C C . GLU A 1 110 ? 29.944 5.916 -39.819 1.00 40.16 110 GLU A C 1
ATOM 831 O O . GLU A 1 110 ? 29.741 4.720 -40.031 1.00 40.16 110 GLU A O 1
ATOM 836 N N . THR A 1 111 ? 29.828 6.438 -38.602 1.00 36.75 111 THR A N 1
ATOM 837 C CA . THR A 1 111 ? 29.185 5.724 -37.502 1.00 36.75 111 THR A CA 1
ATOM 838 C C . THR A 1 111 ? 27.679 5.819 -37.735 1.00 36.75 111 THR A C 1
ATOM 840 O O . THR A 1 111 ? 27.127 6.916 -37.600 1.00 36.75 111 THR A O 1
ATOM 843 N N . PRO A 1 112 ? 26.959 4.731 -38.075 1.00 40.09 112 PRO A N 1
ATOM 844 C CA . PRO A 1 112 ? 25.515 4.783 -38.031 1.00 40.09 112 PRO A CA 1
ATOM 845 C C . PRO A 1 112 ? 25.120 4.839 -36.554 1.00 40.09 112 PRO A C 1
ATOM 847 O O . PRO A 1 112 ? 25.264 3.872 -35.804 1.00 40.09 112 PRO A O 1
ATOM 850 N N . SER A 1 113 ? 24.642 6.009 -36.139 1.00 41.28 113 SER A N 1
ATOM 851 C CA . SER A 1 113 ? 23.836 6.187 -34.937 1.00 41.28 113 SER A CA 1
ATOM 852 C C . SER A 1 113 ? 22.529 5.422 -35.127 1.00 41.28 113 SER A C 1
ATOM 854 O O . SER A 1 113 ? 21.527 5.967 -35.581 1.00 41.28 113 SER A O 1
ATOM 856 N N . ASP A 1 114 ? 22.573 4.123 -34.860 1.00 36.28 114 ASP A N 1
ATOM 857 C CA . ASP A 1 114 ? 21.387 3.309 -34.661 1.00 36.28 114 ASP A CA 1
ATOM 858 C C . ASP A 1 114 ? 21.774 2.097 -33.809 1.00 36.28 114 ASP A C 1
ATOM 860 O O . ASP A 1 114 ? 21.991 0.987 -34.290 1.00 36.28 114 ASP A O 1
ATOM 864 N N . ALA A 1 115 ? 21.841 2.296 -32.491 1.00 40.06 115 ALA A N 1
ATOM 865 C CA . ALA A 1 115 ? 21.725 1.193 -31.541 1.00 40.06 115 ALA A CA 1
ATOM 866 C C . ALA A 1 115 ? 20.260 0.713 -31.450 1.00 40.06 115 ALA A C 1
ATOM 868 O O . ALA A 1 115 ? 19.764 0.367 -30.379 1.00 40.06 115 ALA A O 1
ATOM 869 N N . SER A 1 116 ? 19.554 0.663 -32.582 1.00 39.47 116 SER A N 1
ATOM 870 C CA . SER A 1 116 ? 18.467 -0.280 -32.776 1.00 39.47 116 SER A CA 1
ATOM 871 C C . SER A 1 116 ? 19.091 -1.668 -32.727 1.00 39.47 116 SER A C 1
ATOM 873 O O . SER A 1 116 ? 19.719 -2.139 -33.674 1.00 39.47 116 SER A O 1
ATOM 875 N N . THR A 1 117 ? 18.940 -2.335 -31.586 1.00 42.22 117 THR A N 1
ATOM 876 C CA . THR A 1 117 ? 19.123 -3.782 -31.504 1.00 42.22 117 THR A CA 1
ATOM 877 C C . THR A 1 117 ? 18.285 -4.408 -32.616 1.00 42.22 117 THR A C 1
ATOM 879 O O . THR A 1 117 ? 17.056 -4.367 -32.580 1.00 42.22 117 THR A O 1
ATOM 882 N N . LEU A 1 118 ? 18.965 -4.920 -33.646 1.00 42.69 118 LEU A N 1
ATOM 883 C CA . LEU A 1 118 ? 18.370 -5.524 -34.835 1.00 42.69 118 LEU A CA 1
ATOM 884 C C . LEU A 1 118 ? 17.251 -6.501 -34.429 1.00 42.69 118 LEU A C 1
ATOM 886 O O . LEU A 1 118 ? 17.514 -7.598 -33.940 1.00 42.69 118 LEU A O 1
ATOM 890 N N . GLY A 1 119 ? 15.998 -6.084 -34.636 1.00 51.72 119 GLY A N 1
ATOM 891 C CA . GLY A 1 119 ? 14.812 -6.939 -34.552 1.00 51.72 119 GLY A CA 1
ATOM 892 C C . GLY A 1 119 ? 13.861 -6.733 -33.367 1.00 51.72 119 GLY A C 1
ATOM 893 O O . GLY A 1 119 ? 12.857 -7.438 -33.323 1.00 51.72 119 GLY A O 1
ATOM 894 N N . VAL A 1 120 ? 14.103 -5.804 -32.436 1.00 58.94 120 VAL A N 1
ATOM 895 C CA . VAL A 1 120 ? 13.162 -5.538 -31.327 1.00 58.94 120 VAL A CA 1
ATOM 896 C C . VAL A 1 120 ? 12.409 -4.230 -31.571 1.00 58.94 120 VAL A C 1
ATOM 898 O O . VAL A 1 120 ? 13.015 -3.164 -31.604 1.00 58.94 120 VAL A O 1
ATOM 901 N N . GLU A 1 121 ? 11.083 -4.300 -31.726 1.00 70.19 121 GLU A N 1
ATOM 902 C CA . GLU A 1 121 ? 10.233 -3.105 -31.859 1.00 70.19 121 GLU A CA 1
ATOM 903 C C . GLU A 1 121 ? 10.432 -2.135 -30.672 1.00 70.19 121 GLU A C 1
ATOM 905 O O . GLU A 1 121 ? 10.598 -2.584 -29.528 1.00 70.19 121 GLU A O 1
ATOM 910 N N . PRO A 1 122 ? 10.411 -0.807 -30.896 1.00 74.69 122 PRO A N 1
ATOM 911 C CA . PRO A 1 122 ? 10.523 0.174 -29.819 1.00 74.69 122 PRO A CA 1
ATOM 912 C C . PRO A 1 122 ? 9.351 0.050 -28.827 1.00 74.69 122 PRO A C 1
ATOM 914 O O . PRO A 1 122 ? 8.266 -0.398 -29.211 1.00 74.69 122 PRO A O 1
ATOM 917 N N . PRO A 1 123 ? 9.564 0.410 -27.548 1.00 83.25 123 PRO A N 1
ATOM 918 C CA . PRO A 1 123 ? 8.522 0.315 -26.537 1.00 83.25 123 PRO A CA 1
ATOM 919 C C . PRO A 1 123 ? 7.413 1.320 -26.852 1.00 83.25 123 PRO A C 1
ATOM 921 O O . PRO A 1 123 ? 7.683 2.464 -27.211 1.00 83.25 123 PRO A O 1
ATOM 924 N N . GLN A 1 124 ? 6.159 0.887 -26.745 1.00 87.31 124 GLN A N 1
ATOM 925 C CA . GLN A 1 124 ? 4.999 1.745 -27.021 1.00 87.31 124 GLN A CA 1
ATOM 926 C C . GLN A 1 124 ? 4.355 2.313 -25.757 1.00 87.31 124 GLN A C 1
ATOM 928 O O . GLN A 1 124 ? 3.517 3.206 -25.849 1.00 87.31 124 GLN A O 1
ATOM 933 N N . THR A 1 125 ? 4.704 1.779 -24.588 1.00 89.62 125 THR A N 1
ATOM 934 C CA . THR A 1 125 ? 4.138 2.199 -23.304 1.00 89.62 125 THR A CA 1
ATOM 935 C C . THR A 1 125 ? 5.232 2.288 -22.243 1.00 89.62 125 THR A C 1
ATOM 937 O O . THR A 1 125 ? 6.175 1.494 -22.294 1.00 89.62 125 THR A O 1
ATOM 940 N N . PRO A 1 126 ? 5.091 3.172 -21.238 1.00 90.75 126 PRO A N 1
ATOM 941 C CA . PRO A 1 126 ? 5.993 3.209 -20.085 1.00 90.75 126 PRO A CA 1
ATOM 942 C C . PRO A 1 126 ? 6.130 1.855 -19.373 1.00 90.75 126 PRO A C 1
ATOM 944 O O . PRO A 1 126 ? 7.180 1.535 -18.820 1.00 90.75 126 PRO A O 1
ATOM 947 N N . LEU A 1 127 ? 5.088 1.016 -19.407 1.00 91.31 127 LEU A N 1
ATOM 948 C CA . LEU A 1 127 ? 5.149 -0.340 -18.863 1.00 91.31 127 LEU A CA 1
ATOM 949 C C . LEU A 1 127 ? 6.170 -1.213 -19.609 1.00 91.31 127 LEU A C 1
ATOM 951 O O . LEU A 1 127 ? 6.874 -2.002 -18.980 1.00 91.31 127 LEU A O 1
ATOM 955 N N . GLU A 1 128 ? 6.296 -1.052 -20.928 1.00 89.94 128 GLU A N 1
ATOM 956 C CA . GLU A 1 128 ? 7.304 -1.752 -21.732 1.00 89.94 128 GLU A CA 1
ATOM 957 C C . GLU A 1 128 ? 8.724 -1.259 -21.429 1.00 89.94 128 GLU A C 1
ATOM 959 O O . GLU A 1 128 ? 9.651 -2.070 -21.447 1.00 89.94 128 GLU A O 1
ATOM 964 N N . ASP A 1 129 ? 8.902 0.019 -21.088 1.00 89.38 129 ASP A N 1
ATOM 965 C CA . ASP A 1 129 ? 10.194 0.556 -20.638 1.00 89.38 129 ASP A CA 1
ATOM 966 C C . ASP A 1 129 ? 10.612 -0.056 -19.301 1.00 89.38 129 ASP A C 1
ATOM 968 O O . ASP A 1 129 ? 11.719 -0.582 -19.163 1.00 89.38 129 ASP A O 1
ATOM 972 N N . VAL A 1 130 ? 9.690 -0.095 -18.335 1.00 89.62 130 VAL A N 1
ATOM 973 C CA . VAL A 1 130 ? 9.910 -0.729 -17.027 1.00 89.62 130 VAL A CA 1
ATOM 974 C C . VAL A 1 130 ? 10.265 -2.216 -17.181 1.00 89.62 130 VAL A C 1
ATOM 976 O O . VAL A 1 130 ? 11.115 -2.745 -16.463 1.00 89.62 130 VAL A O 1
ATOM 979 N N . MET A 1 131 ? 9.671 -2.908 -18.155 1.00 89.00 131 MET A N 1
ATOM 980 C CA . MET A 1 131 ? 10.000 -4.303 -18.467 1.00 89.00 131 MET A CA 1
ATOM 981 C C . MET A 1 131 ? 11.398 -4.506 -19.051 1.00 89.00 131 MET A C 1
ATOM 983 O O . MET A 1 131 ? 11.988 -5.571 -18.844 1.00 89.00 131 MET A O 1
ATOM 987 N N . ARG A 1 132 ? 11.933 -3.506 -19.755 1.00 89.00 132 ARG A N 1
ATOM 988 C CA . ARG A 1 132 ? 13.263 -3.551 -20.378 1.00 89.00 132 ARG A CA 1
ATOM 989 C C . ARG A 1 132 ? 14.394 -3.239 -19.404 1.00 89.00 132 ARG A C 1
ATOM 991 O O . ARG A 1 132 ? 15.539 -3.542 -19.733 1.00 89.00 132 ARG A O 1
ATOM 998 N N . VAL A 1 133 ? 14.089 -2.703 -18.218 1.00 88.38 133 VAL A N 1
ATOM 999 C CA . VAL A 1 133 ? 15.084 -2.480 -17.159 1.00 88.38 133 VAL A CA 1
ATOM 1000 C C . VAL A 1 133 ? 15.842 -3.791 -16.884 1.00 88.38 133 VAL A C 1
ATOM 1002 O O . VAL A 1 133 ? 15.197 -4.816 -16.597 1.00 88.38 133 VAL A O 1
ATOM 1005 N N . PRO A 1 134 ? 17.187 -3.788 -16.995 1.00 86.25 134 PRO A N 1
ATOM 1006 C CA . PRO A 1 134 ? 18.019 -4.948 -16.695 1.00 86.25 134 PRO A CA 1
ATOM 1007 C C . PRO A 1 134 ? 17.809 -5.445 -15.266 1.00 86.25 134 PRO A C 1
ATOM 1009 O O . PRO A 1 134 ? 17.702 -4.646 -14.345 1.00 86.25 134 PRO A O 1
ATOM 1012 N N . GLU A 1 135 ? 17.802 -6.765 -15.067 1.00 85.94 135 GLU A N 1
ATOM 1013 C CA . GLU A 1 135 ? 17.485 -7.405 -13.780 1.00 85.94 135 GLU A CA 1
ATOM 1014 C C . GLU A 1 135 ? 18.335 -6.892 -12.612 1.00 85.94 135 GLU A C 1
ATOM 1016 O O . GLU A 1 135 ? 17.807 -6.746 -11.519 1.00 85.94 135 GLU A O 1
ATOM 1021 N N . HIS A 1 136 ? 19.608 -6.562 -12.845 1.00 83.44 136 HIS A N 1
ATOM 1022 C CA . HIS A 1 136 ? 20.503 -6.044 -11.806 1.00 83.44 136 HIS A CA 1
ATOM 1023 C C . HIS A 1 136 ? 20.186 -4.602 -11.375 1.00 83.44 136 HIS A C 1
ATOM 1025 O O . HIS A 1 136 ? 20.615 -4.199 -10.306 1.00 83.44 136 HIS A O 1
ATOM 1031 N N . LEU A 1 137 ? 19.427 -3.838 -12.171 1.00 87.62 137 LEU A N 1
ATOM 1032 C CA . LEU A 1 137 ? 19.017 -2.464 -11.847 1.00 87.62 137 LEU A CA 1
ATOM 1033 C C . LEU A 1 137 ? 17.586 -2.382 -11.306 1.00 87.62 137 LEU A C 1
ATOM 1035 O O . LEU A 1 137 ? 17.134 -1.305 -10.927 1.00 87.62 137 LEU A O 1
ATOM 1039 N N . VAL A 1 138 ? 16.845 -3.493 -11.289 1.00 87.62 138 VAL A N 1
ATOM 1040 C CA . VAL A 1 138 ? 15.425 -3.513 -10.900 1.00 87.62 138 VAL A CA 1
ATOM 1041 C C . VAL A 1 138 ? 15.237 -3.059 -9.452 1.00 87.62 138 VAL A C 1
ATOM 1043 O O . VAL A 1 138 ? 14.326 -2.279 -9.184 1.00 87.62 138 VAL A O 1
ATOM 1046 N N . GLU A 1 139 ? 16.094 -3.512 -8.538 1.00 86.00 139 GLU A N 1
ATOM 1047 C CA . GLU A 1 139 ? 15.994 -3.179 -7.111 1.00 86.00 139 GLU A CA 1
ATOM 1048 C C . GLU A 1 139 ? 16.325 -1.709 -6.821 1.00 86.00 139 GLU A C 1
ATOM 1050 O O . GLU A 1 139 ? 15.687 -1.090 -5.973 1.00 86.00 139 GLU A O 1
ATOM 1055 N N . GLU A 1 140 ? 17.264 -1.137 -7.574 1.00 85.06 140 GLU A N 1
ATOM 1056 C CA . GLU A 1 140 ? 17.745 0.237 -7.396 1.00 85.06 140 GLU A CA 1
ATOM 1057 C C . GLU A 1 140 ? 16.875 1.267 -8.134 1.00 85.06 140 GLU A C 1
ATOM 1059 O O . GLU A 1 140 ? 16.683 2.388 -7.665 1.00 85.06 140 GLU A O 1
ATOM 1064 N N . SER A 1 141 ? 16.322 0.889 -9.292 1.00 81.44 141 SER A N 1
ATOM 1065 C CA . SER A 1 141 ? 15.634 1.817 -10.202 1.00 81.44 141 SER A CA 1
ATOM 1066 C C . SER A 1 141 ? 14.112 1.800 -10.076 1.00 81.44 141 SER A C 1
ATOM 1068 O O . SER A 1 141 ? 13.456 2.740 -10.524 1.00 81.44 141 SER A O 1
ATOM 1070 N N . LEU A 1 142 ? 13.525 0.737 -9.515 1.00 89.38 142 LEU A N 1
ATOM 1071 C CA . LEU A 1 142 ? 12.074 0.555 -9.473 1.00 89.38 142 LEU A CA 1
ATOM 1072 C C . LEU A 1 142 ? 11.572 0.414 -8.041 1.00 89.38 142 LEU A C 1
ATOM 1074 O O . LEU A 1 142 ? 12.119 -0.329 -7.231 1.00 89.38 142 LEU A O 1
ATOM 1078 N N . THR A 1 143 ? 10.447 1.063 -7.749 1.00 90.56 143 THR A N 1
ATOM 1079 C CA . THR A 1 143 ? 9.729 0.841 -6.487 1.00 90.56 143 THR A CA 1
ATOM 1080 C C . THR A 1 143 ? 9.171 -0.583 -6.426 1.00 90.56 143 THR A C 1
ATOM 1082 O O . THR A 1 143 ? 8.833 -1.167 -7.454 1.00 90.56 143 THR A O 1
ATOM 1085 N N . ALA A 1 144 ? 8.960 -1.129 -5.225 1.00 89.62 144 ALA A N 1
ATOM 1086 C CA . ALA A 1 144 ? 8.448 -2.495 -5.055 1.00 89.62 144 ALA A CA 1
ATOM 1087 C C . ALA A 1 144 ? 7.156 -2.783 -5.855 1.00 89.62 144 ALA A C 1
ATOM 1089 O O . ALA A 1 144 ? 6.972 -3.871 -6.391 1.00 89.62 144 ALA A O 1
ATOM 1090 N N . ASN A 1 145 ? 6.255 -1.805 -5.991 1.00 88.56 145 ASN A N 1
ATOM 1091 C CA . ASN A 1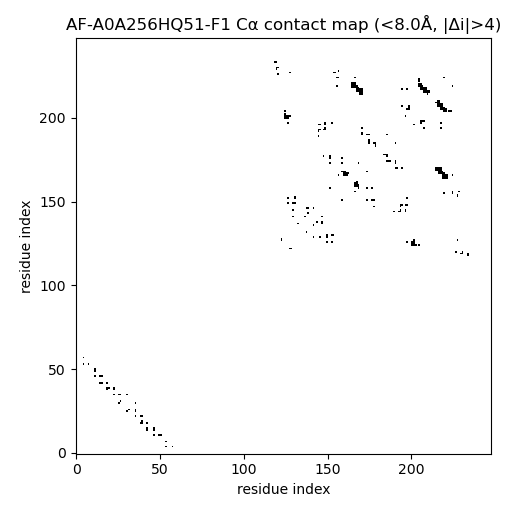 145 ? 5.026 -1.996 -6.769 1.00 88.56 145 ASN A CA 1
ATOM 1092 C C . ASN A 1 145 ? 5.252 -1.917 -8.287 1.00 88.56 145 ASN A C 1
ATOM 1094 O O . ASN A 1 145 ? 4.573 -2.626 -9.027 1.00 88.56 145 ASN A O 1
ATOM 1098 N N . GLN A 1 146 ? 6.231 -1.136 -8.753 1.00 90.56 146 GLN A N 1
ATOM 1099 C CA . GLN A 1 146 ? 6.671 -1.165 -10.152 1.00 90.56 146 GLN A CA 1
ATOM 1100 C C . GLN A 1 146 ? 7.372 -2.488 -10.485 1.00 90.56 146 GLN A C 1
ATOM 1102 O O . GLN A 1 146 ? 7.125 -3.046 -11.549 1.00 90.56 146 GLN A O 1
ATOM 1107 N N . GLN A 1 147 ? 8.173 -3.040 -9.566 1.00 92.38 147 GLN A N 1
ATOM 1108 C CA . GLN A 1 147 ? 8.778 -4.370 -9.718 1.00 92.38 147 GLN A CA 1
ATOM 1109 C C . GLN A 1 147 ? 7.706 -5.466 -9.834 1.00 92.38 147 GLN A C 1
ATOM 1111 O O . GLN A 1 147 ? 7.774 -6.316 -10.720 1.00 92.38 147 GLN A O 1
ATOM 1116 N N . ARG A 1 148 ? 6.659 -5.402 -9.003 1.00 91.88 148 ARG A N 1
ATOM 1117 C CA . ARG A 1 148 ? 5.496 -6.304 -9.082 1.00 91.88 148 ARG A CA 1
ATOM 1118 C C . ARG A 1 148 ? 4.722 -6.157 -10.387 1.00 91.88 148 ARG A C 1
ATOM 1120 O O . ARG A 1 148 ? 4.379 -7.157 -11.012 1.00 91.88 148 ARG A O 1
ATOM 1127 N N . ALA A 1 149 ? 4.455 -4.925 -10.819 1.00 92.88 149 ALA A N 1
ATOM 1128 C CA . ALA A 1 149 ? 3.793 -4.665 -12.095 1.00 92.88 149 ALA A CA 1
ATOM 1129 C C . ALA A 1 149 ? 4.630 -5.205 -13.266 1.00 92.88 149 ALA A C 1
ATOM 1131 O O . ALA A 1 149 ? 4.095 -5.894 -14.132 1.00 92.88 149 ALA A O 1
ATOM 1132 N N . ARG A 1 150 ? 5.952 -4.988 -13.235 1.00 93.19 150 ARG A N 1
ATOM 1133 C CA . ARG A 1 150 ? 6.918 -5.552 -14.185 1.00 93.19 150 ARG A CA 1
ATOM 1134 C C . ARG A 1 150 ? 6.849 -7.071 -14.229 1.00 93.19 150 ARG A C 1
ATOM 1136 O O . ARG A 1 150 ? 6.784 -7.630 -15.317 1.00 93.19 150 ARG A O 1
ATOM 1143 N N . PHE A 1 151 ? 6.868 -7.727 -13.072 1.00 93.00 151 PHE A N 1
ATOM 1144 C CA . PHE A 1 151 ? 6.801 -9.184 -12.962 1.00 93.00 151 PHE A CA 1
ATOM 1145 C C . PHE A 1 151 ? 5.545 -9.743 -13.642 1.00 93.00 151 PHE A C 1
ATOM 1147 O O . PHE A 1 151 ? 5.638 -10.641 -14.475 1.00 93.00 151 PHE A O 1
ATOM 1154 N N . ILE A 1 152 ? 4.378 -9.150 -13.374 1.00 93.38 152 ILE A N 1
ATOM 1155 C CA . ILE A 1 152 ? 3.119 -9.562 -14.009 1.00 93.38 152 ILE A CA 1
ATOM 1156 C C . ILE A 1 152 ? 3.107 -9.255 -15.510 1.00 93.38 152 ILE A C 1
ATOM 1158 O O . ILE A 1 152 ? 2.645 -10.076 -16.298 1.00 93.38 152 ILE A O 1
ATOM 1162 N N . ALA A 1 153 ? 3.582 -8.075 -15.913 1.00 91.75 153 ALA A N 1
ATOM 1163 C CA . ALA A 1 153 ? 3.539 -7.629 -17.302 1.00 91.75 153 ALA A CA 1
ATOM 1164 C C . ALA A 1 153 ? 4.505 -8.415 -18.200 1.00 91.75 153 ALA A C 1
ATOM 1166 O O . ALA A 1 153 ? 4.148 -8.746 -19.331 1.00 91.75 153 ALA A O 1
ATOM 1167 N N . LYS A 1 154 ? 5.690 -8.764 -17.679 1.00 90.81 154 LYS A N 1
ATOM 1168 C CA . LYS A 1 154 ? 6.705 -9.577 -18.361 1.00 90.81 154 LYS A CA 1
ATOM 1169 C C . LYS A 1 154 ? 6.125 -10.910 -18.808 1.00 90.81 154 LYS A C 1
ATOM 1171 O O . LYS A 1 154 ? 6.197 -11.228 -19.987 1.00 90.81 154 LYS A O 1
ATOM 1176 N N . ASP A 1 155 ? 5.430 -11.600 -17.918 1.00 89.50 155 ASP A N 1
ATOM 1177 C CA . ASP A 1 155 ? 4.857 -12.916 -18.203 1.00 89.50 155 ASP A CA 1
ATOM 1178 C C . ASP A 1 155 ? 3.326 -12.857 -18.299 1.00 89.50 155 ASP A C 1
ATOM 1180 O O . ASP A 1 155 ? 2.609 -13.803 -17.969 1.00 89.50 155 ASP A O 1
ATOM 1184 N N . ALA A 1 156 ? 2.795 -11.737 -18.814 1.00 88.69 156 ALA A N 1
ATOM 1185 C CA . ALA A 1 156 ? 1.354 -11.530 -18.931 1.00 88.69 156 ALA A CA 1
ATOM 1186 C C . ALA A 1 156 ? 0.687 -12.667 -19.716 1.00 88.69 156 ALA A C 1
ATOM 1188 O O . ALA A 1 156 ? -0.424 -13.071 -19.390 1.00 88.69 156 ALA A O 1
ATOM 1189 N N . HIS A 1 157 ? 1.359 -13.231 -20.721 1.00 89.62 157 HIS A N 1
ATOM 1190 C CA . HIS A 1 157 ? 0.839 -14.346 -21.509 1.00 89.62 157 HIS A CA 1
ATOM 1191 C C . HIS A 1 157 ? 0.662 -15.651 -20.706 1.00 89.62 157 HIS A C 1
ATOM 1193 O O . HIS A 1 157 ? -0.222 -16.437 -21.049 1.00 89.62 157 HIS A O 1
ATOM 1199 N N . GLU A 1 158 ? 1.434 -15.862 -19.637 1.00 88.81 158 GLU A N 1
ATOM 1200 C CA . GLU A 1 158 ? 1.375 -17.068 -18.800 1.00 88.81 158 GLU A CA 1
ATOM 1201 C C . GLU A 1 158 ? 0.250 -16.988 -17.764 1.00 88.81 158 GLU A C 1
ATOM 1203 O O . GLU A 1 158 ? -0.475 -17.958 -17.538 1.00 88.81 158 GLU A O 1
ATOM 1208 N N . TYR A 1 159 ? 0.058 -15.812 -17.160 1.00 90.69 159 TYR A N 1
ATOM 1209 C CA . TYR A 1 159 ? -0.854 -15.640 -16.024 1.00 90.69 159 TYR A CA 1
ATOM 1210 C C . TYR A 1 159 ? -2.266 -15.172 -16.400 1.00 90.69 159 TYR A C 1
ATOM 1212 O O . TYR A 1 159 ? -3.178 -15.189 -15.567 1.00 90.69 159 TYR A O 1
ATOM 1220 N N . THR A 1 160 ? -2.469 -14.733 -17.643 1.00 92.62 160 THR A N 1
ATOM 1221 C CA . THR A 1 160 ? -3.753 -14.198 -18.125 1.00 92.62 160 THR A CA 1
ATOM 1222 C C . THR A 1 160 ? -4.530 -15.210 -18.968 1.00 92.62 160 THR A C 1
ATOM 1224 O O . THR A 1 160 ? -3.965 -16.090 -19.619 1.00 92.62 160 THR A O 1
ATOM 1227 N N . GLN A 1 161 ? -5.852 -15.045 -19.009 1.00 92.62 161 GLN A N 1
ATOM 1228 C CA . GLN A 1 161 ? -6.772 -15.850 -19.815 1.00 92.62 161 GLN A CA 1
ATOM 1229 C C . GLN A 1 161 ? -7.213 -15.090 -21.067 1.00 92.62 161 GLN A C 1
ATOM 1231 O O . GLN A 1 161 ? -7.457 -13.886 -21.007 1.00 92.62 161 GLN A O 1
ATOM 1236 N N . GLN A 1 162 ? -7.363 -15.790 -22.193 1.00 93.50 162 GLN A N 1
ATOM 1237 C CA . GLN A 1 162 ? -7.839 -15.178 -23.435 1.00 93.50 162 GLN A CA 1
ATOM 1238 C C . GLN A 1 162 ? -9.297 -14.717 -23.298 1.00 93.50 162 GLN A C 1
ATOM 1240 O O . GLN A 1 162 ? -10.163 -15.469 -22.848 1.00 93.50 162 GLN A O 1
ATOM 1245 N N . VAL A 1 163 ? -9.572 -13.492 -23.735 1.00 92.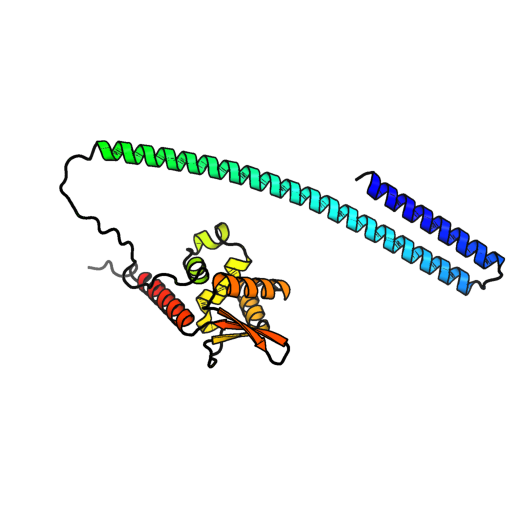00 163 VAL A N 1
ATOM 1246 C CA . VAL A 1 163 ? -10.903 -12.882 -23.801 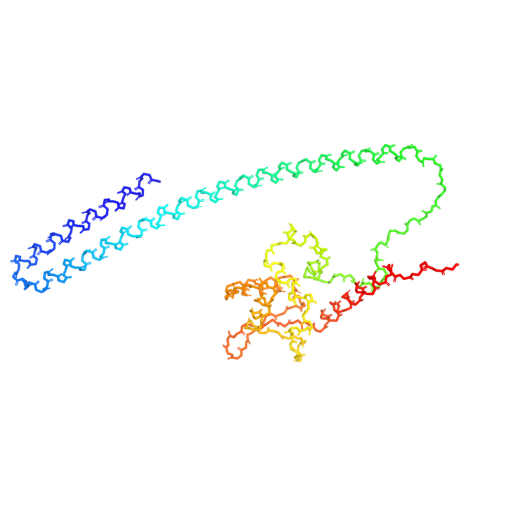1.00 92.00 163 VAL A CA 1
ATOM 1247 C C . VAL A 1 163 ? -11.063 -12.132 -25.134 1.00 92.00 163 VAL A C 1
ATOM 1249 O O . VAL A 1 163 ? -10.068 -11.817 -25.780 1.00 92.00 163 VAL A O 1
ATOM 1252 N N . PRO A 1 164 ? -12.284 -11.785 -25.578 1.00 88.75 164 PRO A N 1
ATOM 1253 C CA . PRO A 1 164 ? -12.468 -11.058 -26.842 1.00 88.75 164 PRO A CA 1
ATOM 1254 C C . PRO A 1 164 ? -11.751 -9.700 -26.921 1.00 88.75 164 PRO A C 1
ATOM 1256 O O . PRO A 1 164 ? -11.467 -9.220 -28.010 1.00 88.75 164 PRO A O 1
ATOM 1259 N N . ALA A 1 165 ? -11.468 -9.072 -25.775 1.00 86.25 165 ALA A N 1
ATOM 1260 C CA . ALA A 1 165 ? -10.767 -7.790 -25.689 1.00 86.25 165 ALA A CA 1
ATOM 1261 C C . ALA A 1 165 ? -9.231 -7.917 -25.575 1.00 86.25 165 ALA A C 1
ATOM 1263 O O . ALA A 1 165 ? -8.555 -6.899 -25.438 1.00 86.25 165 ALA A O 1
ATOM 1264 N N . GLY A 1 166 ? -8.690 -9.140 -25.596 1.00 92.75 166 GLY A N 1
ATOM 1265 C CA . GLY A 1 166 ? -7.269 -9.427 -25.415 1.00 92.75 166 GLY A CA 1
ATOM 1266 C C . GLY A 1 166 ? -7.044 -10.528 -24.385 1.00 92.75 166 GLY A C 1
ATOM 1267 O O . GLY A 1 166 ? -7.595 -11.624 -24.496 1.00 92.75 166 GLY A O 1
ATOM 1268 N N . ARG A 1 167 ? -6.277 -10.247 -23.332 1.00 94.06 167 ARG A N 1
ATOM 1269 C CA . ARG A 1 167 ? -6.066 -11.194 -22.232 1.00 94.06 167 ARG A CA 1
ATOM 1270 C C . ARG A 1 167 ? -6.336 -10.569 -20.878 1.00 94.06 167 ARG A C 1
ATOM 1272 O O . ARG A 1 167 ? -5.929 -9.445 -20.620 1.00 94.06 167 ARG A O 1
ATOM 1279 N N . ALA A 1 168 ? -7.021 -11.299 -20.009 1.00 94.69 168 ALA A N 1
ATOM 1280 C CA . ALA A 1 168 ? -7.504 -10.788 -18.737 1.00 94.69 168 ALA A CA 1
ATOM 1281 C C . ALA A 1 168 ? -6.957 -11.570 -17.540 1.00 94.69 168 ALA A C 1
ATOM 1283 O O . ALA A 1 168 ? -6.848 -12.797 -17.578 1.00 94.69 168 ALA A O 1
ATOM 1284 N N . ILE A 1 169 ? -6.685 -10.862 -16.447 1.00 94.62 169 ILE A N 1
ATOM 1285 C CA . ILE A 1 169 ? -6.373 -11.440 -15.139 1.00 94.62 169 ILE A CA 1
ATOM 1286 C C . ILE A 1 169 ? -7.208 -10.755 -14.057 1.00 94.62 169 ILE A C 1
ATOM 1288 O O . ILE A 1 169 ? -7.341 -9.533 -14.007 1.00 94.62 169 ILE A O 1
ATOM 1292 N N . LYS A 1 170 ? -7.813 -11.565 -13.190 1.00 95.19 170 LYS A N 1
ATOM 1293 C CA . LYS A 1 170 ? -8.615 -11.097 -12.054 1.00 95.19 170 LYS A CA 1
ATOM 1294 C C . LYS A 1 170 ? -7.715 -10.740 -10.871 1.00 95.19 170 LYS A C 1
ATOM 1296 O O . LYS A 1 170 ? -6.696 -11.399 -10.676 1.00 95.19 170 LYS A O 1
ATOM 1301 N N . SER A 1 171 ? -8.111 -9.785 -10.031 1.00 93.38 171 SER A N 1
ATOM 1302 C CA . SER A 1 171 ? -7.326 -9.382 -8.848 1.00 93.38 171 SER A CA 1
ATOM 1303 C C . SER A 1 171 ? -6.989 -10.541 -7.888 1.00 93.38 171 SER A C 1
ATOM 1305 O O . SER A 1 171 ? -5.883 -10.601 -7.355 1.00 93.38 171 SER A O 1
ATOM 1307 N N . SER A 1 172 ? -7.877 -11.524 -7.716 1.00 92.38 172 SER A N 1
ATOM 1308 C CA . SER A 1 172 ? -7.631 -12.744 -6.930 1.00 92.38 172 SER A CA 1
ATOM 1309 C C . SER A 1 172 ? -6.603 -13.685 -7.563 1.00 92.38 172 SER A C 1
ATOM 1311 O O . SER A 1 172 ? -5.882 -14.389 -6.854 1.00 92.38 172 SER A O 1
ATOM 1313 N N . ALA A 1 173 ? -6.529 -13.732 -8.894 1.00 92.81 173 ALA A N 1
ATOM 1314 C CA . ALA A 1 173 ? -5.493 -14.471 -9.609 1.00 92.81 173 ALA A CA 1
ATOM 1315 C C . ALA A 1 173 ? -4.159 -13.721 -9.537 1.00 92.81 173 ALA A C 1
ATOM 1317 O O . ALA A 1 173 ? -3.143 -14.331 -9.225 1.00 92.81 173 ALA A O 1
ATOM 1318 N N . LEU A 1 174 ? -4.186 -12.396 -9.701 1.00 93.38 174 LEU A N 1
ATOM 1319 C CA 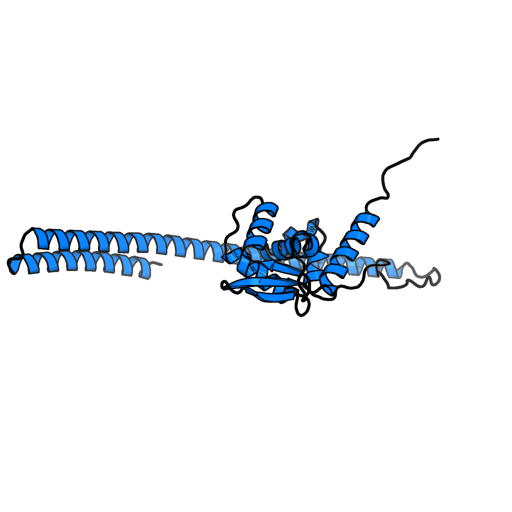. LEU A 1 174 ? -3.013 -11.532 -9.577 1.00 93.38 174 LEU A CA 1
ATOM 1320 C C . LEU A 1 174 ? -2.379 -11.657 -8.182 1.00 93.38 174 LEU A C 1
ATOM 1322 O O . LEU A 1 174 ? -1.173 -11.846 -8.078 1.00 93.38 174 LEU A O 1
ATOM 1326 N N . ARG A 1 175 ? -3.189 -11.681 -7.112 1.00 93.81 175 ARG A N 1
ATOM 1327 C CA . ARG A 1 175 ? -2.704 -11.943 -5.743 1.00 93.81 175 ARG A CA 1
ATOM 1328 C C . ARG A 1 175 ? -1.944 -13.262 -5.630 1.00 93.81 175 ARG A C 1
ATOM 1330 O O . ARG A 1 175 ? -0.900 -13.302 -4.994 1.00 93.81 175 ARG A O 1
ATOM 1337 N N . ARG A 1 176 ? -2.485 -14.337 -6.215 1.00 92.12 176 ARG A N 1
ATOM 1338 C CA . ARG A 1 176 ? -1.869 -15.672 -6.170 1.00 92.12 176 ARG A CA 1
ATOM 1339 C C . ARG A 1 176 ? -0.539 -15.701 -6.912 1.00 92.12 176 ARG A C 1
ATOM 1341 O O . ARG A 1 176 ? 0.406 -16.292 -6.411 1.00 92.12 176 ARG A O 1
ATOM 1348 N N . VAL A 1 177 ? -0.473 -15.043 -8.065 1.00 93.19 177 VAL A N 1
ATOM 1349 C CA . VAL A 1 177 ? 0.750 -14.948 -8.869 1.00 93.19 177 VAL A CA 1
ATOM 1350 C C . VAL A 1 177 ? 1.829 -14.155 -8.128 1.00 93.19 177 VAL A C 1
ATOM 1352 O O . VAL A 1 177 ? 2.952 -14.628 -8.021 1.00 93.19 177 VAL A O 1
ATOM 1355 N N . LEU A 1 178 ? 1.487 -13.001 -7.543 1.00 92.44 178 LEU A N 1
ATOM 1356 C CA . LEU A 1 178 ? 2.442 -12.217 -6.749 1.00 92.44 178 LEU A CA 1
ATOM 1357 C C . LEU A 1 178 ? 2.931 -12.977 -5.509 1.00 92.44 178 LEU A C 1
ATOM 1359 O O . LEU A 1 178 ? 4.118 -12.956 -5.210 1.00 92.44 178 LEU A O 1
ATOM 1363 N N . ALA A 1 179 ? 2.033 -13.676 -4.809 1.00 91.25 179 ALA A N 1
ATOM 1364 C CA . ALA A 1 179 ? 2.406 -14.464 -3.636 1.00 91.25 179 ALA A CA 1
ATOM 1365 C C . ALA A 1 179 ? 3.361 -15.614 -3.987 1.00 91.25 179 ALA A C 1
ATOM 1367 O O . ALA A 1 179 ? 4.264 -15.907 -3.213 1.00 91.25 179 ALA A O 1
ATOM 1368 N N . ALA A 1 180 ? 3.184 -16.232 -5.159 1.00 89.31 180 ALA A N 1
ATOM 1369 C CA . ALA A 1 180 ? 4.085 -17.267 -5.660 1.00 89.31 180 ALA A CA 1
ATOM 1370 C C . ALA A 1 180 ? 5.438 -16.714 -6.142 1.00 89.31 180 ALA A C 1
ATOM 1372 O O . ALA A 1 180 ? 6.417 -17.447 -6.142 1.00 89.31 180 ALA A O 1
ATOM 1373 N N . GLY A 1 181 ? 5.494 -15.450 -6.575 1.00 84.69 181 GLY A N 1
ATOM 1374 C CA . GLY A 1 181 ? 6.729 -14.813 -7.040 1.00 84.69 181 GLY A CA 1
ATOM 1375 C C . GLY A 1 181 ? 7.623 -14.267 -5.922 1.00 84.69 181 GLY A C 1
ATOM 1376 O O . GLY A 1 181 ? 8.835 -14.222 -6.097 1.00 84.69 181 GLY A O 1
ATOM 1377 N N . GLU A 1 182 ? 7.047 -13.853 -4.788 1.00 82.12 182 GLU A N 1
ATOM 1378 C CA . GLU A 1 182 ? 7.781 -13.230 -3.668 1.00 82.12 182 GLU A CA 1
ATOM 1379 C C . GLU A 1 182 ? 7.941 -14.145 -2.440 1.00 82.12 182 GLU A C 1
ATOM 1381 O O . GLU A 1 182 ? 8.480 -13.701 -1.429 1.00 82.12 182 GLU A O 1
ATOM 1386 N N . ASP A 1 183 ? 7.434 -15.386 -2.485 1.00 78.88 183 ASP A N 1
ATOM 1387 C CA . ASP A 1 183 ? 7.339 -16.296 -1.326 1.00 78.88 183 ASP A CA 1
ATOM 1388 C C . ASP A 1 183 ? 6.784 -15.598 -0.062 1.00 78.88 183 ASP A C 1
ATOM 1390 O O . ASP A 1 183 ? 7.172 -15.867 1.078 1.00 78.88 183 ASP A O 1
ATOM 1394 N N . ALA A 1 184 ? 5.847 -14.667 -0.269 1.00 82.25 184 ALA A N 1
ATOM 1395 C CA . ALA A 1 184 ? 5.345 -13.757 0.751 1.00 82.25 184 ALA A CA 1
ATOM 1396 C C . ALA A 1 184 ? 3.817 -13.642 0.729 1.00 82.25 184 ALA A C 1
ATOM 1398 O O . ALA A 1 184 ? 3.134 -13.895 -0.267 1.00 82.25 184 ALA A O 1
ATOM 1399 N N . THR A 1 185 ? 3.255 -13.210 1.860 1.00 85.56 185 THR A N 1
ATOM 1400 C CA . THR A 1 185 ? 1.820 -12.922 1.949 1.00 85.56 185 THR A CA 1
ATOM 1401 C C . THR A 1 185 ? 1.513 -11.569 1.312 1.00 85.56 185 THR A C 1
ATOM 1403 O O . THR A 1 185 ? 1.940 -10.529 1.808 1.00 85.56 185 THR A O 1
ATOM 1406 N N . ILE A 1 186 ? 0.725 -11.578 0.234 1.00 89.88 186 ILE A N 1
ATOM 1407 C CA . ILE A 1 186 ? 0.332 -10.367 -0.496 1.00 89.88 186 ILE A CA 1
ATOM 1408 C C . ILE A 1 186 ? -1.065 -9.904 -0.076 1.00 89.88 186 ILE A C 1
ATOM 1410 O O . ILE A 1 186 ? -2.065 -10.602 -0.271 1.00 89.88 186 ILE A O 1
ATOM 1414 N N . TYR A 1 187 ? -1.142 -8.686 0.456 1.00 90.06 187 TYR A N 1
ATOM 1415 C CA . TYR A 1 187 ? -2.394 -8.065 0.889 1.00 90.06 187 TYR A CA 1
ATOM 1416 C C . TYR A 1 187 ? -3.233 -7.537 -0.284 1.00 90.06 187 TYR A C 1
ATOM 1418 O O . TYR A 1 187 ? -2.734 -7.254 -1.374 1.00 90.06 187 TYR A O 1
ATOM 1426 N N . THR A 1 188 ? -4.539 -7.379 -0.051 1.00 86.88 188 THR A N 1
ATOM 1427 C CA . THR A 1 188 ? -5.501 -6.800 -1.008 1.00 86.88 188 THR A CA 1
ATOM 1428 C C . THR A 1 188 ? -5.078 -5.416 -1.497 1.00 86.88 188 THR A C 1
ATOM 1430 O O . THR A 1 188 ? -5.148 -5.153 -2.692 1.00 86.88 188 THR A O 1
ATOM 1433 N N . GLU A 1 189 ? -4.588 -4.574 -0.590 1.00 91.06 189 GLU A N 1
ATOM 1434 C CA . GLU A 1 189 ? -4.120 -3.217 -0.875 1.00 91.06 189 GLU A CA 1
ATOM 1435 C C . GLU A 1 189 ? -2.926 -3.202 -1.841 1.00 91.06 189 GLU A C 1
ATOM 1437 O O . GLU A 1 189 ? -2.909 -2.439 -2.804 1.00 91.06 189 GLU A O 1
ATOM 1442 N N . THR A 1 190 ? -1.957 -4.103 -1.650 1.00 91.31 190 THR A N 1
ATOM 1443 C CA . THR A 1 190 ? -0.811 -4.249 -2.561 1.00 91.31 190 THR A CA 1
ATOM 1444 C C . THR A 1 190 ? -1.274 -4.611 -3.967 1.00 91.31 190 THR A C 1
ATOM 1446 O O . THR A 1 190 ? -0.794 -4.042 -4.942 1.00 91.31 190 THR A O 1
ATOM 1449 N N . VAL A 1 191 ? -2.248 -5.518 -4.083 1.00 92.56 191 VAL A N 1
ATOM 1450 C CA . VAL A 1 191 ? -2.828 -5.902 -5.378 1.00 92.56 191 VAL A CA 1
ATOM 1451 C C . VAL A 1 191 ? -3.508 -4.713 -6.047 1.00 92.56 191 VAL A C 1
ATOM 1453 O O . VAL A 1 191 ? -3.302 -4.511 -7.238 1.00 92.56 191 VAL A O 1
ATOM 1456 N N . SER A 1 192 ? -4.280 -3.917 -5.302 1.00 92.19 192 SER A N 1
ATOM 1457 C CA . SER A 1 192 ? -4.907 -2.704 -5.839 1.00 92.19 192 SER A CA 1
ATOM 1458 C C . SER A 1 192 ? -3.866 -1.736 -6.391 1.00 92.19 192 SER A C 1
ATOM 1460 O O . SER A 1 192 ? -3.978 -1.349 -7.548 1.00 92.19 192 SER A O 1
ATOM 1462 N N . ARG A 1 193 ? -2.803 -1.453 -5.628 1.00 93.25 193 ARG A N 1
ATOM 1463 C CA . ARG A 1 193 ? -1.715 -0.571 -6.076 1.00 93.25 193 ARG A CA 1
ATOM 1464 C C . ARG A 1 193 ? -1.025 -1.097 -7.330 1.00 93.25 193 ARG A C 1
ATOM 1466 O O . ARG A 1 193 ? -0.738 -0.328 -8.234 1.00 93.25 193 ARG A O 1
ATOM 1473 N N . VAL A 1 194 ? -0.772 -2.405 -7.414 1.00 94.06 194 VAL A N 1
ATOM 1474 C CA . VAL A 1 194 ? -0.174 -3.016 -8.615 1.00 94.06 194 VAL A CA 1
ATOM 1475 C C . VAL A 1 194 ? -1.101 -2.894 -9.824 1.00 94.06 194 VAL A C 1
ATOM 1477 O O . VAL A 1 194 ? -0.625 -2.621 -10.921 1.00 94.06 194 VAL A O 1
ATOM 1480 N N . ILE A 1 195 ? -2.413 -3.059 -9.640 1.00 94.62 195 ILE A N 1
ATOM 1481 C CA . ILE A 1 195 ? -3.400 -2.830 -10.704 1.00 94.62 195 ILE A CA 1
ATOM 1482 C C . ILE A 1 195 ? -3.360 -1.371 -11.172 1.00 94.62 195 ILE A C 1
ATOM 1484 O O . ILE A 1 195 ? -3.393 -1.133 -12.376 1.00 94.62 195 ILE A O 1
ATOM 1488 N N . ASP A 1 196 ? -3.252 -0.422 -10.243 1.00 94.00 196 ASP A N 1
ATOM 1489 C CA . ASP A 1 196 ? -3.174 1.004 -10.567 1.00 94.00 196 ASP A CA 1
ATOM 1490 C C . ASP A 1 196 ? -1.896 1.318 -11.364 1.00 94.00 196 ASP A C 1
ATOM 1492 O O . ASP A 1 196 ? -1.969 1.969 -12.401 1.00 94.00 196 ASP A O 1
ATOM 1496 N N . PHE A 1 197 ? -0.745 0.753 -10.976 1.00 94.00 197 PHE A N 1
ATOM 1497 C CA . PHE A 1 197 ? 0.501 0.886 -11.744 1.00 94.00 197 PHE A CA 1
ATOM 1498 C C . PHE A 1 197 ? 0.423 0.253 -13.137 1.00 94.00 197 PHE A C 1
ATOM 1500 O O . PHE A 1 197 ? 0.989 0.792 -14.086 1.00 94.00 197 PHE A O 1
ATOM 1507 N N . LEU A 1 198 ? -0.251 -0.892 -13.279 1.00 93.88 198 LEU A N 1
ATOM 1508 C CA . LEU A 1 198 ? -0.442 -1.532 -14.583 1.00 93.88 198 LEU A CA 1
ATOM 1509 C C . LEU A 1 198 ? -1.298 -0.671 -15.519 1.00 93.88 198 LEU A C 1
ATOM 1511 O O . LEU A 1 198 ? -1.032 -0.652 -16.717 1.00 93.88 198 LEU A O 1
ATOM 1515 N N . ASP A 1 199 ? -2.296 0.033 -14.991 1.00 93.94 199 ASP A N 1
ATOM 1516 C CA . ASP A 1 199 ? -3.148 0.947 -15.760 1.00 93.94 199 ASP A CA 1
ATOM 1517 C C . ASP A 1 199 ? -2.409 2.245 -16.114 1.00 93.94 199 ASP A C 1
ATOM 1519 O O . ASP A 1 199 ? -2.370 2.639 -17.278 1.00 93.94 199 ASP A O 1
ATOM 1523 N N . GLU A 1 200 ? -1.728 2.854 -15.140 1.00 92.69 200 GLU A N 1
ATOM 1524 C CA . GLU A 1 200 ? -0.971 4.096 -15.323 1.00 92.69 200 GLU A CA 1
ATOM 1525 C C . GLU A 1 200 ? 0.171 3.933 -16.336 1.00 92.69 200 GLU A C 1
ATOM 1527 O O . GLU A 1 200 ? 0.301 4.717 -17.279 1.00 92.69 200 GLU A O 1
ATOM 1532 N 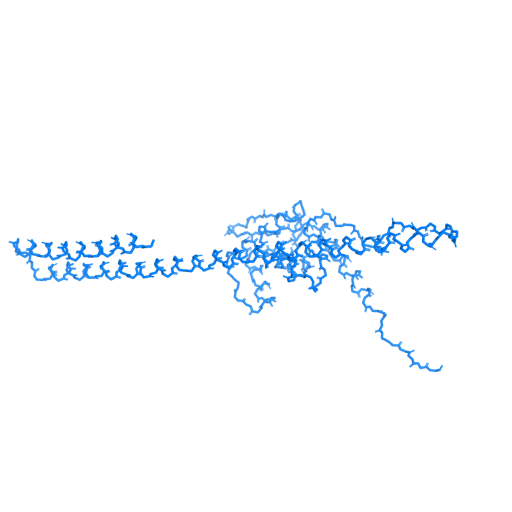N . LEU A 1 201 ? 0.989 2.890 -16.173 1.00 89.88 201 LEU A N 1
ATOM 1533 C CA . LEU A 1 201 ? 2.130 2.632 -17.053 1.00 89.88 201 LEU A CA 1
ATOM 1534 C C . LEU A 1 201 ? 1.703 1.987 -18.374 1.00 89.88 201 LEU A C 1
ATOM 1536 O O . LEU A 1 201 ? 2.374 2.157 -19.392 1.00 89.88 201 LEU A O 1
ATOM 1540 N N . GLY A 1 202 ? 0.624 1.203 -18.356 1.00 87.62 202 GLY A N 1
ATOM 1541 C CA . GLY A 1 202 ? 0.121 0.485 -19.521 1.00 87.62 202 GLY A CA 1
ATOM 1542 C C . GLY A 1 202 ? -0.693 1.357 -20.471 1.00 87.62 202 GLY A C 1
ATOM 1543 O O . GLY A 1 202 ? -0.796 1.018 -21.649 1.00 87.62 202 GLY A O 1
ATOM 1544 N N . GLN A 1 203 ? -1.235 2.485 -20.002 1.00 92.25 203 GLN A N 1
ATOM 1545 C CA . GLN A 1 203 ? -2.012 3.428 -20.810 1.00 92.25 203 GLN A CA 1
ATOM 1546 C C . GLN A 1 203 ? -3.055 2.695 -21.678 1.00 92.25 203 GLN A C 1
ATOM 1548 O O . GLN A 1 203 ? -3.786 1.841 -21.195 1.00 92.25 203 GLN A O 1
ATOM 1553 N N . GLU A 1 204 ? -3.122 2.957 -22.986 1.00 89.25 204 GLU A N 1
ATOM 1554 C CA . GLU A 1 204 ? -4.107 2.325 -23.875 1.00 89.25 204 GLU A CA 1
ATOM 1555 C C . GLU A 1 204 ? -3.953 0.798 -24.011 1.00 89.25 204 GLU A C 1
ATOM 1557 O O . GLU A 1 204 ? -4.899 0.112 -24.422 1.00 89.25 204 GLU A O 1
ATOM 1562 N N . ALA A 1 205 ? -2.781 0.253 -23.666 1.00 90.00 205 ALA A N 1
ATOM 1563 C CA . ALA A 1 205 ? -2.485 -1.170 -23.757 1.00 90.00 205 ALA A CA 1
ATOM 1564 C C . ALA A 1 205 ? -3.085 -1.997 -22.612 1.00 90.00 205 ALA A C 1
ATOM 1566 O O . ALA A 1 205 ? -3.216 -3.219 -22.765 1.00 90.00 205 ALA A O 1
ATOM 1567 N N . VAL A 1 206 ? -3.461 -1.353 -21.504 1.00 93.12 206 VAL A N 1
ATOM 1568 C CA . VAL A 1 206 ? -4.021 -1.985 -20.309 1.00 93.12 206 VAL A CA 1
ATOM 1569 C C . VAL A 1 206 ? -5.331 -1.298 -19.947 1.00 93.12 206 VAL A C 1
ATOM 1571 O O . VAL A 1 206 ? -5.458 -0.087 -20.020 1.00 93.12 206 VAL A O 1
ATOM 1574 N N . LYS A 1 207 ? -6.358 -2.075 -19.601 1.00 92.81 207 LYS A N 1
ATOM 1575 C CA . LYS A 1 207 ? -7.651 -1.529 -19.177 1.00 92.81 207 LYS A CA 1
ATOM 1576 C C . LYS A 1 207 ? -8.144 -2.229 -17.933 1.00 92.81 207 LYS A C 1
ATOM 1578 O O . LYS A 1 207 ? -8.236 -3.458 -17.908 1.00 92.81 207 LYS A O 1
ATOM 1583 N N . ILE A 1 208 ? -8.565 -1.450 -16.946 1.00 93.94 208 ILE A N 1
ATOM 1584 C CA . ILE A 1 208 ? -9.261 -1.980 -15.777 1.00 93.94 208 ILE A CA 1
ATOM 1585 C C . ILE A 1 208 ? -10.756 -2.127 -16.080 1.00 93.94 208 ILE A C 1
ATOM 1587 O O . ILE A 1 208 ? -11.420 -1.232 -16.608 1.00 93.94 208 ILE A O 1
ATOM 1591 N N . ARG A 1 209 ? -11.304 -3.288 -15.734 1.00 92.12 209 ARG A N 1
ATOM 1592 C CA . ARG A 1 209 ? -12.735 -3.598 -15.760 1.00 92.12 209 ARG A CA 1
ATOM 1593 C C . ARG A 1 209 ? -13.167 -4.142 -14.408 1.00 92.12 209 ARG A C 1
ATOM 1595 O O . ARG A 1 209 ? -12.347 -4.627 -13.636 1.00 92.12 209 ARG A O 1
ATOM 1602 N N . GLU A 1 210 ? -14.464 -4.123 -14.155 1.00 91.94 210 GLU A N 1
ATOM 1603 C CA . GLU A 1 210 ? -15.059 -4.818 -13.018 1.00 91.94 210 GLU A CA 1
ATOM 1604 C C . GLU A 1 210 ? -15.790 -6.070 -13.499 1.00 91.94 210 GLU A C 1
ATOM 1606 O O . GLU A 1 210 ? -16.446 -6.077 -14.545 1.00 91.94 210 GLU A O 1
ATOM 1611 N N . SER A 1 211 ? -15.642 -7.160 -12.753 1.00 85.88 211 SER A N 1
ATOM 1612 C CA . SER A 1 211 ? -16.398 -8.384 -12.974 1.00 85.88 211 SER A CA 1
ATOM 1613 C C . SER A 1 211 ? -17.834 -8.226 -12.467 1.00 85.88 211 SER A C 1
ATOM 1615 O O . SER A 1 211 ? -18.137 -7.355 -11.655 1.00 85.88 211 SER A O 1
ATOM 1617 N N . GLN A 1 212 ? -18.721 -9.142 -12.864 1.00 82.38 212 GLN A N 1
ATOM 1618 C CA . GLN A 1 212 ? -20.098 -9.193 -12.347 1.00 82.38 212 GLN A CA 1
ATOM 1619 C C . GLN A 1 212 ? -20.178 -9.384 -10.818 1.00 82.38 212 GLN A C 1
ATOM 1621 O O . GLN A 1 212 ? -21.233 -9.176 -10.233 1.00 82.38 212 GLN A O 1
ATOM 1626 N N . GLN A 1 213 ? -19.076 -9.788 -10.176 1.00 82.38 213 GLN A N 1
ATOM 1627 C CA . GLN A 1 213 ? -18.964 -9.989 -8.730 1.00 82.38 213 GLN A CA 1
ATOM 1628 C C . GLN A 1 213 ? -18.268 -8.808 -8.021 1.00 82.38 213 GLN A C 1
ATOM 1630 O O . GLN A 1 213 ? -17.906 -8.936 -6.856 1.00 82.38 213 GLN A O 1
ATOM 1635 N N . GLY A 1 214 ? -18.045 -7.679 -8.711 1.00 85.31 214 GLY A N 1
ATOM 1636 C CA . GLY A 1 214 ? -17.377 -6.492 -8.156 1.00 85.31 214 GLY A CA 1
ATOM 1637 C C . GLY A 1 214 ? -15.852 -6.615 -8.052 1.00 85.31 214 GLY A C 1
ATOM 1638 O O . GLY A 1 214 ? -15.204 -5.848 -7.347 1.00 85.31 214 GLY A O 1
ATOM 1639 N N . GLU A 1 215 ? -15.254 -7.599 -8.726 1.00 90.44 215 GLU A N 1
ATOM 1640 C CA . GLU A 1 215 ? -13.808 -7.825 -8.692 1.00 90.44 215 GLU A CA 1
ATOM 1641 C C . GLU A 1 215 ? -13.101 -7.043 -9.806 1.00 90.44 215 GLU A C 1
ATOM 1643 O O . GLU A 1 215 ? -13.501 -7.141 -10.966 1.00 90.44 215 GLU A O 1
ATOM 1648 N N . ARG A 1 216 ? -12.007 -6.337 -9.490 1.00 92.88 216 ARG A N 1
ATOM 1649 C CA . ARG A 1 216 ? -11.171 -5.669 -10.502 1.00 92.88 216 ARG A CA 1
ATOM 1650 C C . ARG A 1 216 ? -10.480 -6.701 -11.402 1.00 92.88 216 ARG A C 1
ATOM 1652 O O . ARG A 1 216 ? -9.897 -7.682 -10.927 1.00 92.88 216 ARG A O 1
ATOM 1659 N N . VAL A 1 217 ? -10.535 -6.463 -12.705 1.00 94.50 217 VAL A N 1
ATOM 1660 C CA . VAL A 1 217 ? -9.960 -7.288 -13.769 1.00 94.50 217 VAL A CA 1
ATOM 1661 C C . VAL A 1 217 ? -9.077 -6.406 -14.635 1.00 94.50 217 VAL A C 1
ATOM 1663 O O . VAL A 1 217 ? -9.539 -5.407 -15.177 1.00 94.50 217 VAL A O 1
ATOM 1666 N N . VAL A 1 218 ? -7.818 -6.797 -14.785 1.00 95.12 218 VAL A N 1
ATOM 1667 C CA . VAL A 1 218 ? -6.871 -6.140 -15.688 1.00 95.12 218 VAL A CA 1
ATOM 1668 C C . VAL A 1 218 ? -6.949 -6.827 -17.040 1.00 95.12 218 VAL A C 1
ATOM 1670 O O . VAL A 1 218 ? -6.854 -8.053 -17.109 1.00 95.12 218 VAL A O 1
ATOM 1673 N N . VAL A 1 219 ? -7.137 -6.052 -18.105 1.00 95.75 219 VAL A N 1
ATOM 1674 C CA . VAL A 1 219 ? -7.202 -6.538 -19.485 1.00 95.75 219 VAL A CA 1
ATOM 1675 C C . VAL A 1 219 ? -6.051 -5.942 -20.283 1.00 95.75 219 VAL A C 1
ATOM 1677 O O . VAL A 1 219 ? -6.016 -4.739 -20.514 1.00 95.75 219 VAL A O 1
ATOM 1680 N N . PHE A 1 220 ? -5.140 -6.795 -20.733 1.00 95.06 220 PHE A N 1
ATOM 1681 C CA . PHE A 1 220 ? -4.067 -6.461 -21.659 1.00 95.06 220 PHE A CA 1
ATOM 1682 C C . PHE A 1 220 ? -4.555 -6.630 -23.094 1.00 95.06 220 PHE A C 1
ATOM 1684 O O . PHE A 1 220 ? -5.195 -7.630 -23.427 1.00 95.06 220 PHE A O 1
ATOM 1691 N N . THR A 1 221 ? -4.234 -5.680 -23.965 1.00 94.06 221 THR A N 1
ATOM 1692 C CA . THR A 1 221 ? -4.514 -5.820 -25.401 1.00 94.06 221 THR A CA 1
ATOM 1693 C C . THR A 1 221 ? -3.666 -6.934 -26.024 1.00 94.06 221 THR A C 1
ATOM 1695 O O . THR A 1 221 ? -2.522 -7.160 -25.629 1.00 94.06 221 THR A O 1
ATOM 1698 N N . ASP A 1 222 ? -4.183 -7.612 -27.053 1.00 90.88 222 ASP A N 1
ATOM 1699 C CA . ASP A 1 222 ? -3.405 -8.643 -27.763 1.00 90.88 222 ASP A CA 1
ATOM 1700 C C . ASP A 1 222 ? -2.134 -8.070 -28.412 1.00 90.88 222 ASP A C 1
ATOM 1702 O O . ASP A 1 222 ? -1.125 -8.764 -28.517 1.00 90.88 222 ASP A O 1
ATOM 1706 N N . ALA A 1 223 ? -2.170 -6.804 -28.845 1.00 89.56 223 ALA A N 1
ATOM 1707 C CA . ALA A 1 223 ? -1.014 -6.123 -29.423 1.00 89.56 223 ALA A CA 1
ATOM 1708 C C . ALA A 1 223 ? 0.133 -5.998 -28.409 1.00 89.56 223 ALA A C 1
ATOM 1710 O O . ALA A 1 223 ? 1.269 -6.343 -28.728 1.00 89.56 223 ALA A O 1
ATOM 1711 N N . PHE A 1 224 ? -0.181 -5.595 -27.175 1.00 90.69 224 PHE A N 1
ATOM 1712 C CA . PHE A 1 224 ? 0.787 -5.532 -26.084 1.00 90.69 224 PHE A CA 1
ATOM 1713 C C . PHE A 1 224 ? 1.399 -6.899 -25.791 1.00 90.69 224 PHE A C 1
ATOM 1715 O O . PHE A 1 224 ? 2.617 -7.052 -25.816 1.00 90.69 224 PHE A O 1
ATOM 1722 N N . VAL A 1 225 ? 0.563 -7.924 -25.601 1.00 89.69 225 VAL A N 1
ATOM 1723 C CA . VAL A 1 225 ? 1.048 -9.271 -25.266 1.00 89.69 225 VAL A CA 1
ATOM 1724 C C . VAL A 1 225 ? 1.956 -9.826 -26.368 1.00 89.69 225 VAL A C 1
ATOM 1726 O O . VAL A 1 225 ? 2.985 -10.429 -26.070 1.00 89.69 225 VAL A O 1
ATOM 1729 N N . LYS A 1 226 ? 1.629 -9.586 -27.645 1.00 88.81 226 LYS A N 1
ATOM 1730 C CA . LYS A 1 226 ? 2.482 -9.988 -28.774 1.00 88.81 226 LYS A CA 1
ATOM 1731 C C . LYS A 1 226 ? 3.858 -9.324 -28.729 1.00 88.81 226 LYS A C 1
ATOM 1733 O O . LYS A 1 226 ? 4.850 -10.022 -28.934 1.00 88.81 226 LYS A O 1
ATOM 1738 N N . ARG A 1 227 ? 3.932 -8.021 -28.434 1.00 88.75 227 ARG A N 1
ATOM 1739 C CA . ARG A 1 227 ? 5.212 -7.303 -28.307 1.00 88.75 227 ARG A CA 1
ATOM 1740 C C . ARG A 1 227 ? 6.047 -7.825 -27.146 1.00 88.75 227 ARG A C 1
ATOM 1742 O O . ARG A 1 227 ? 7.241 -8.060 -27.313 1.00 88.75 227 ARG A O 1
ATOM 1749 N N . VAL A 1 228 ? 5.415 -8.077 -26.001 1.00 86.75 228 VAL A N 1
ATOM 1750 C CA . VAL A 1 228 ? 6.080 -8.655 -24.827 1.00 86.75 228 VAL A CA 1
ATOM 1751 C C . VAL A 1 228 ? 6.688 -10.020 -25.152 1.00 86.75 228 VAL A C 1
ATOM 1753 O O . VAL A 1 228 ? 7.881 -10.232 -24.939 1.00 86.75 228 VAL A O 1
ATOM 1756 N N . VAL A 1 229 ? 5.900 -10.925 -25.735 1.00 86.62 229 VAL A N 1
ATOM 1757 C CA . VAL A 1 229 ? 6.368 -12.269 -26.105 1.00 86.62 229 VAL A CA 1
ATOM 1758 C C . VAL A 1 229 ? 7.472 -12.199 -27.163 1.00 86.62 229 VAL A C 1
ATOM 1760 O O . VAL A 1 229 ? 8.451 -12.941 -27.087 1.00 86.62 229 VAL A O 1
ATOM 1763 N N . ALA A 1 230 ? 7.362 -11.300 -28.147 1.00 85.44 230 ALA A N 1
ATOM 1764 C CA . ALA A 1 230 ? 8.423 -11.082 -29.128 1.00 85.44 230 ALA A CA 1
ATOM 1765 C C . ALA A 1 230 ? 9.730 -10.656 -28.439 1.00 85.44 230 ALA A C 1
ATOM 1767 O O . ALA A 1 230 ? 10.763 -11.294 -28.645 1.00 85.44 230 ALA A O 1
ATOM 1768 N N . TYR A 1 231 ? 9.673 -9.656 -27.557 1.00 84.50 231 TYR A N 1
ATOM 1769 C CA . TYR A 1 231 ? 10.831 -9.178 -26.801 1.00 84.50 231 TYR A CA 1
ATOM 1770 C C . TYR A 1 231 ? 11.501 -10.288 -25.976 1.00 84.50 231 TYR A C 1
ATOM 1772 O O . TYR A 1 231 ? 12.721 -10.460 -26.039 1.00 84.50 231 TYR A O 1
ATOM 1780 N N . GLN A 1 232 ? 10.717 -11.096 -25.259 1.00 82.06 232 GLN A N 1
ATOM 1781 C CA . GLN A 1 232 ? 11.242 -12.218 -24.475 1.00 82.06 232 GLN A CA 1
ATOM 1782 C C . GLN A 1 232 ? 11.949 -13.263 -25.344 1.00 82.06 232 GLN A C 1
ATOM 1784 O O . GLN A 1 232 ? 13.046 -13.709 -25.006 1.00 82.06 232 GLN A O 1
ATOM 1789 N N . ASN A 1 233 ? 11.362 -13.610 -26.491 1.00 81.25 233 ASN A N 1
ATOM 1790 C CA . ASN A 1 233 ? 11.958 -14.558 -27.431 1.00 81.25 233 ASN A CA 1
ATOM 1791 C C . ASN A 1 233 ? 13.276 -14.039 -28.022 1.00 81.25 233 ASN A C 1
ATOM 1793 O O . ASN A 1 233 ? 14.222 -14.810 -28.182 1.00 81.25 233 ASN A O 1
ATOM 1797 N N . HIS A 1 234 ? 13.367 -12.742 -28.334 1.00 76.81 234 HIS A N 1
ATOM 1798 C CA . HIS A 1 234 ? 14.617 -12.129 -28.792 1.00 76.81 234 HIS A CA 1
ATOM 1799 C C . HIS A 1 234 ? 15.693 -12.163 -27.706 1.00 76.81 234 HIS A C 1
ATOM 1801 O O . HIS A 1 234 ? 16.839 -12.519 -27.980 1.00 76.81 234 HIS A O 1
ATOM 1807 N N . ARG A 1 235 ? 15.312 -11.878 -26.459 1.00 72.25 235 ARG A N 1
ATOM 1808 C CA . ARG A 1 235 ? 16.228 -11.924 -25.322 1.00 72.25 235 ARG A CA 1
ATOM 1809 C C . ARG A 1 235 ? 16.773 -13.332 -25.065 1.00 72.25 235 ARG A C 1
ATOM 1811 O O . ARG A 1 235 ? 17.974 -13.478 -24.882 1.00 72.25 235 ARG A O 1
ATOM 1818 N N . GLN A 1 236 ? 15.924 -14.359 -25.102 1.00 66.06 236 GLN A N 1
ATOM 1819 C CA . GLN A 1 236 ? 16.346 -15.750 -24.893 1.00 66.06 236 GLN A CA 1
ATOM 1820 C C . GLN A 1 236 ? 17.250 -16.273 -26.021 1.00 66.06 236 GLN A C 1
ATOM 1822 O O . GLN A 1 236 ? 18.192 -17.016 -25.759 1.00 66.06 236 GLN A O 1
ATOM 1827 N N . ARG A 1 237 ? 17.009 -15.865 -27.275 1.00 60.91 237 ARG A N 1
ATOM 1828 C CA . ARG A 1 237 ? 17.833 -16.281 -28.426 1.00 60.91 237 ARG A CA 1
ATOM 1829 C C . ARG A 1 237 ? 19.240 -15.683 -28.409 1.00 60.91 237 ARG A C 1
ATOM 1831 O O . ARG A 1 237 ? 20.171 -16.352 -28.841 1.00 60.91 237 ARG A O 1
ATOM 1838 N N . ASN A 1 238 ? 19.413 -14.480 -27.862 1.00 54.84 238 ASN A N 1
ATOM 1839 C CA . ASN A 1 238 ? 20.728 -13.840 -27.748 1.00 54.84 238 ASN A CA 1
ATOM 1840 C C . ASN A 1 238 ? 21.583 -14.384 -26.584 1.00 54.84 238 ASN A C 1
ATOM 1842 O O . ASN A 1 238 ? 22.757 -14.043 -26.489 1.00 54.84 238 ASN A O 1
ATOM 1846 N N . THR A 1 239 ? 21.034 -15.241 -25.714 1.00 47.41 239 THR A N 1
ATOM 1847 C CA . THR A 1 239 ? 21.762 -15.856 -24.585 1.00 47.41 239 THR A CA 1
ATOM 1848 C C . THR A 1 239 ? 22.451 -17.185 -24.952 1.00 47.41 239 THR A C 1
ATOM 1850 O O . THR A 1 239 ? 23.198 -17.725 -24.145 1.00 47.41 239 THR A O 1
ATOM 1853 N N . VAL A 1 240 ? 22.275 -17.715 -26.171 1.00 38.12 240 VAL A N 1
ATOM 1854 C CA . VAL A 1 240 ? 22.822 -19.029 -26.580 1.00 38.12 240 VAL A CA 1
ATOM 1855 C C . VAL A 1 240 ? 23.974 -18.892 -27.586 1.00 38.12 240 VAL A C 1
ATOM 1857 O O . VAL A 1 240 ? 23.905 -19.440 -28.678 1.00 38.12 240 VAL A O 1
ATOM 1860 N N . VAL A 1 241 ? 25.045 -18.160 -27.252 1.00 46.25 241 VAL A N 1
ATOM 1861 C CA . VAL A 1 241 ? 26.346 -18.274 -27.956 1.00 46.25 241 VAL A CA 1
ATOM 1862 C C . VAL A 1 241 ? 27.509 -18.023 -26.989 1.00 46.25 241 VAL A C 1
ATOM 1864 O O . VAL A 1 241 ? 28.291 -17.108 -27.185 1.00 46.25 241 VAL A O 1
ATOM 1867 N N . THR A 1 242 ? 27.651 -18.835 -25.944 1.00 43.56 242 THR A N 1
ATOM 1868 C CA . THR A 1 242 ? 28.949 -19.070 -25.281 1.00 43.56 242 THR A CA 1
ATOM 1869 C C . THR A 1 242 ? 28.859 -20.365 -24.484 1.00 43.56 242 THR A C 1
ATOM 1871 O O . THR A 1 242 ? 28.687 -20.315 -23.278 1.00 43.56 242 THR A O 1
ATOM 1874 N N . GLU A 1 243 ? 28.907 -21.520 -25.147 1.00 41.69 243 GLU A N 1
ATOM 1875 C CA . GLU A 1 243 ? 29.461 -22.756 -24.571 1.00 41.69 243 GLU A CA 1
ATOM 1876 C C . GLU A 1 243 ? 29.405 -23.885 -25.605 1.00 41.69 243 GLU A C 1
ATOM 1878 O O . GLU A 1 243 ? 28.339 -24.393 -25.947 1.00 41.69 243 GLU A O 1
ATOM 1883 N N . GLY A 1 244 ? 30.579 -24.277 -26.111 1.00 34.88 244 GLY A N 1
ATOM 1884 C CA . GLY A 1 244 ? 30.745 -25.539 -26.826 1.00 34.88 244 GLY A CA 1
ATOM 1885 C C . GLY A 1 244 ? 31.748 -25.504 -27.975 1.00 34.88 244 GLY A C 1
ATOM 1886 O O . GLY A 1 244 ? 31.362 -25.263 -29.113 1.00 34.88 244 GLY A O 1
ATOM 1887 N N . GLY A 1 245 ? 33.007 -25.858 -27.688 1.00 31.86 245 GLY A N 1
ATOM 1888 C CA . GLY A 1 245 ? 33.834 -26.559 -28.678 1.00 31.86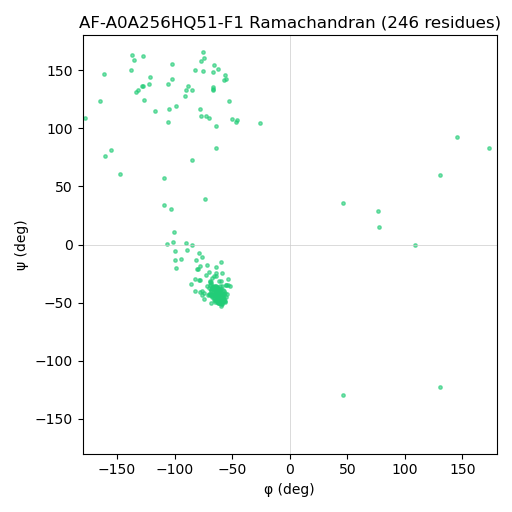 245 GLY A CA 1
ATOM 1889 C C . GLY A 1 245 ? 35.235 -26.017 -28.951 1.00 31.86 245 GLY A C 1
ATOM 1890 O O . GLY A 1 245 ? 35.567 -25.754 -30.100 1.00 31.86 245 GLY A O 1
ATOM 1891 N N . VAL A 1 246 ? 36.100 -25.952 -27.933 1.00 51.16 246 VAL A N 1
ATOM 1892 C CA . VAL A 1 246 ? 37.517 -26.275 -28.169 1.00 51.16 246 VAL A CA 1
ATOM 1893 C C . VAL A 1 246 ? 37.595 -27.787 -28.343 1.00 51.16 246 VAL A C 1
ATOM 1895 O O . VAL A 1 246 ? 37.411 -28.504 -27.366 1.00 51.16 246 VAL A O 1
ATOM 1898 N N . THR A 1 247 ? 37.881 -28.255 -29.557 1.00 41.53 247 THR A N 1
ATOM 1899 C CA . THR A 1 247 ? 38.496 -29.567 -29.823 1.00 41.53 247 THR A CA 1
ATOM 1900 C C . THR A 1 247 ? 39.022 -29.612 -31.255 1.00 41.53 247 THR A C 1
ATOM 1902 O O . THR A 1 247 ? 38.224 -29.485 -32.185 1.00 41.53 247 THR A O 1
ATOM 1905 N N . GLY A 1 248 ? 40.320 -29.895 -31.411 1.00 39.91 248 GLY A N 1
ATOM 1906 C CA . GLY A 1 248 ? 40.923 -30.407 -32.647 1.00 39.91 248 GLY A CA 1
ATOM 1907 C C . GLY A 1 248 ? 42.065 -29.572 -33.184 1.00 39.91 248 GLY A C 1
ATOM 1908 O O . GLY A 1 248 ? 41.828 -28.896 -34.203 1.00 39.91 248 GLY A O 1
#

Solvent-accessible surface area (backbone atoms only — not comparable to full-atom values): 14248 Å² total; per-residue (Å²): 110,74,66,60,57,46,53,48,52,52,47,49,55,50,49,53,54,47,43,54,53,49,45,54,51,39,52,76,72,66,54,53,72,66,59,46,51,52,51,51,52,52,40,53,53,49,49,53,49,53,52,54,49,46,55,51,49,55,53,50,50,56,49,48,57,50,50,53,50,52,53,50,53,49,52,53,50,50,54,50,50,58,48,53,50,52,49,53,50,53,55,50,51,54,50,52,54,58,59,56,74,74,60,86,82,76,82,90,70,86,75,80,92,59,92,65,62,90,88,61,81,80,72,90,35,62,41,49,50,59,51,64,53,53,78,90,47,40,78,81,75,37,54,74,53,55,48,50,30,29,58,50,57,63,46,37,78,78,75,34,45,85,48,98,78,23,31,35,38,42,52,73,55,51,38,53,53,50,22,70,72,64,81,44,92,62,53,72,68,58,44,50,53,25,52,51,49,40,34,69,30,25,43,95,41,26,43,82,44,71,44,102,84,73,43,52,27,44,34,36,28,56,70,50,50,51,52,43,52,50,48,51,53,53,55,60,61,72,68,74,82,83,86,89,79,94,80,135